Protein AF-A0A7Z0VHB4-F1 (afdb_monomer_lite)

pLDDT: mean 84.1, std 12.75, range [36.72, 96.69]

Radius of gyration: 19.75 Å; chains: 1; bounding box: 44×53×54 Å

Sequence (202 aa):
MPMLGVHKPNTVFIGFAWNQLADQSRLLPTQLGGFFCSYSDLMHFTEQTEMGSAEIGEFLTASTFRLFTHREAFRNKMLGILIPHYMSATQEINRRMRNAGNSAGDPDLTYRELSQVIEKMESYNKHVVLMAMPVRDNTYELDPELINLVKSEGVTLLDYRSPVFITDNLFLDEMHLNENGSALLTQQLVVDFAKVRSTLPQ

Structure (mmCIF, N/CA/C/O backbone):
data_AF-A0A7Z0VHB4-F1
#
_entry.id   AF-A0A7Z0VHB4-F1
#
loop_
_atom_site.group_PDB
_atom_site.id
_atom_site.type_symbol
_atom_site.label_atom_id
_atom_site.label_alt_id
_atom_site.label_comp_id
_atom_site.label_asym_id
_atom_site.label_entity_id
_atom_site.label_seq_id
_atom_site.pdbx_PDB_ins_code
_atom_site.Cartn_x
_atom_site.Cartn_y
_atom_site.Cartn_z
_atom_site.occupancy
_atom_site.B_iso_or_equiv
_atom_site.auth_seq_id
_atom_site.auth_comp_id
_atom_site.auth_asym_id
_atom_site.auth_atom_id
_atom_site.pdbx_PDB_model_num
ATOM 1 N N . MET A 1 1 ? -11.206 -34.302 20.830 1.00 39.56 1 MET A N 1
ATOM 2 C CA . MET A 1 1 ? -10.450 -33.434 19.903 1.00 39.56 1 MET A CA 1
ATOM 3 C C . MET A 1 1 ? -11.100 -32.064 19.929 1.00 39.56 1 MET A C 1
ATOM 5 O O . MET A 1 1 ? -12.282 -32.003 19.611 1.00 39.56 1 MET A O 1
ATOM 9 N N . PRO A 1 2 ? -10.418 -30.999 20.373 1.00 36.72 2 PRO A N 1
ATOM 10 C CA . PRO A 1 2 ? -10.976 -29.663 20.259 1.00 36.72 2 PRO A CA 1
ATOM 11 C C . PRO A 1 2 ? -10.981 -29.273 18.778 1.00 36.72 2 PRO A C 1
ATOM 13 O O . PRO A 1 2 ? -9.969 -29.405 18.092 1.00 36.72 2 PRO A O 1
ATOM 16 N N . MET A 1 3 ? -12.141 -28.843 18.286 1.00 40.56 3 MET A N 1
ATOM 17 C CA . MET A 1 3 ? -12.276 -28.171 16.997 1.00 40.56 3 MET A CA 1
ATOM 18 C C . MET A 1 3 ? -11.372 -26.934 17.031 1.00 40.56 3 MET A C 1
ATOM 20 O O . MET A 1 3 ? -11.537 -26.092 17.914 1.00 40.56 3 MET A O 1
ATOM 24 N N . LEU A 1 4 ? -10.420 -26.824 16.102 1.00 45.91 4 LEU A N 1
ATOM 25 C CA . LEU A 1 4 ? -9.736 -25.564 15.816 1.00 45.91 4 LEU A CA 1
ATOM 26 C C . LEU A 1 4 ? -10.813 -24.560 15.391 1.00 45.91 4 LEU A C 1
ATOM 28 O O . LEU A 1 4 ? -11.252 -24.553 14.243 1.00 45.91 4 LEU A O 1
ATOM 32 N N . GLY A 1 5 ? -11.304 -23.770 16.346 1.00 47.97 5 GLY A N 1
ATOM 33 C CA . GLY A 1 5 ? -12.188 -22.653 16.062 1.00 47.97 5 GLY A CA 1
ATOM 34 C C . GLY A 1 5 ? -11.475 -21.736 15.080 1.00 47.97 5 GLY A C 1
ATOM 35 O O . GLY A 1 5 ? -10.315 -21.383 15.289 1.00 47.97 5 GLY A O 1
ATOM 36 N N . VAL A 1 6 ? -12.145 -21.388 13.984 1.00 53.09 6 VAL A N 1
ATOM 37 C CA . VAL A 1 6 ? -11.633 -20.416 13.018 1.00 53.09 6 VAL A CA 1
ATOM 38 C C . VAL A 1 6 ? -11.538 -19.074 13.744 1.00 53.09 6 VAL A C 1
ATOM 40 O O . VAL A 1 6 ? -12.517 -18.335 13.844 1.00 53.09 6 VAL A O 1
ATOM 43 N N . HIS A 1 7 ? -10.373 -18.782 14.323 1.00 59.62 7 HIS A N 1
ATOM 44 C CA . HIS A 1 7 ? -10.085 -17.490 14.925 1.00 59.62 7 HIS A CA 1
ATOM 45 C C . HIS A 1 7 ? -10.081 -16.454 13.806 1.00 59.62 7 HIS A C 1
ATOM 47 O O . HIS A 1 7 ? -9.146 -16.381 13.011 1.00 59.62 7 HIS A O 1
ATOM 53 N N . LYS A 1 8 ? -11.157 -15.668 13.714 1.00 71.00 8 LYS A N 1
ATOM 54 C CA . LYS A 1 8 ? -11.180 -14.510 12.824 1.00 71.00 8 LYS A CA 1
ATOM 55 C C . LYS A 1 8 ? -10.120 -13.517 13.317 1.00 71.00 8 LYS A C 1
ATOM 57 O O . LYS A 1 8 ? -10.094 -13.246 14.519 1.00 71.00 8 LYS A O 1
ATOM 62 N N . PRO A 1 9 ? -9.266 -12.973 12.436 1.00 82.06 9 PRO A N 1
ATOM 63 C CA . PRO A 1 9 ? -8.258 -12.003 12.844 1.00 82.06 9 PRO A CA 1
ATOM 64 C C . PRO A 1 9 ? -8.941 -10.783 13.472 1.00 82.06 9 PRO A C 1
ATOM 66 O O . PRO A 1 9 ? -9.999 -10.361 13.006 1.00 82.06 9 PRO A O 1
ATOM 69 N N . ASN A 1 10 ? -8.371 -10.247 14.552 1.00 87.00 10 ASN A N 1
ATOM 70 C CA . ASN A 1 10 ? -8.841 -9.017 15.212 1.00 87.00 10 ASN A CA 1
ATOM 71 C C . ASN A 1 10 ? -8.085 -7.772 14.737 1.00 87.00 10 ASN A C 1
ATOM 73 O O . ASN A 1 10 ? -8.475 -6.656 15.058 1.00 87.00 10 ASN A O 1
ATOM 77 N N . THR A 1 11 ? -7.026 -7.971 13.954 1.00 89.44 11 THR A N 1
ATOM 78 C CA . THR A 1 11 ? -6.192 -6.906 13.410 1.00 89.44 11 THR A CA 1
ATOM 79 C C . THR A 1 11 ? -6.035 -7.105 11.911 1.00 89.44 11 THR A C 1
ATOM 81 O O . THR A 1 11 ? -5.832 -8.234 11.458 1.00 89.44 11 THR A O 1
ATOM 84 N N . VAL A 1 12 ? -6.114 -6.012 11.161 1.00 91.31 12 VAL A N 1
ATOM 85 C CA . VAL A 1 12 ? -5.845 -5.947 9.725 1.00 91.31 12 VAL A CA 1
ATOM 86 C C . VAL A 1 12 ? -4.583 -5.122 9.520 1.00 91.31 12 VAL A C 1
ATOM 88 O O . VAL A 1 12 ? -4.516 -3.969 9.937 1.00 91.31 12 VAL A O 1
ATOM 91 N N . PHE A 1 13 ? -3.583 -5.727 8.886 1.00 91.88 13 PHE A N 1
ATOM 92 C CA . PHE A 1 13 ? -2.356 -5.045 8.492 1.00 91.88 13 PHE A CA 1
ATOM 93 C C . PHE A 1 13 ? -2.454 -4.591 7.043 1.00 91.88 13 PHE A C 1
ATOM 95 O O . PHE A 1 13 ? -2.704 -5.412 6.160 1.00 91.88 13 PHE A O 1
ATOM 102 N N . ILE A 1 14 ? -2.210 -3.306 6.806 1.00 94.62 14 ILE A N 1
ATOM 103 C CA . ILE A 1 14 ? -2.163 -2.725 5.465 1.00 94.62 14 ILE A CA 1
ATOM 104 C C . ILE A 1 14 ? -0.742 -2.218 5.226 1.00 94.62 14 ILE A C 1
ATOM 106 O O . ILE A 1 14 ? -0.335 -1.183 5.754 1.00 94.62 14 ILE A O 1
ATOM 110 N N . GLY A 1 15 ? 0.029 -2.991 4.461 1.00 94.38 15 GLY A N 1
ATOM 111 C CA . GLY A 1 15 ? 1.346 -2.580 3.981 1.00 94.38 15 GLY A CA 1
ATOM 112 C C . GLY A 1 15 ? 1.213 -1.649 2.782 1.00 94.38 15 GLY A C 1
ATOM 113 O O . GLY A 1 15 ? 0.464 -1.959 1.858 1.00 94.38 15 GLY A O 1
ATOM 114 N N . PHE A 1 16 ? 1.940 -0.535 2.786 1.00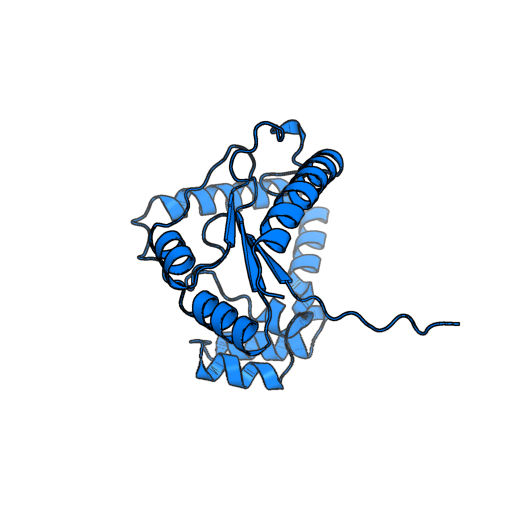 93.81 16 PHE A N 1
ATOM 115 C CA . PHE A 1 16 ? 1.924 0.433 1.690 1.00 93.81 16 PHE A CA 1
ATOM 116 C C . PHE A 1 16 ? 3.308 1.031 1.430 1.00 93.81 16 PHE A C 1
ATOM 118 O O . PHE A 1 16 ? 4.156 1.082 2.319 1.00 93.81 16 PHE A O 1
ATOM 125 N N . ALA A 1 17 ? 3.517 1.512 0.208 1.00 91.25 17 ALA A N 1
ATOM 126 C CA . ALA A 1 17 ? 4.657 2.331 -0.186 1.00 91.25 17 ALA A CA 1
ATOM 127 C C . ALA A 1 17 ? 4.201 3.487 -1.085 1.00 91.25 17 ALA A C 1
ATOM 129 O O . ALA A 1 17 ? 3.182 3.368 -1.771 1.00 91.25 17 ALA A O 1
ATOM 130 N N . TRP A 1 18 ? 4.962 4.585 -1.114 1.00 88.12 18 TRP A N 1
ATOM 131 C CA . TRP A 1 18 ? 4.595 5.801 -1.854 1.00 88.12 18 TRP A CA 1
ATOM 132 C C . TRP A 1 18 ? 3.162 6.259 -1.506 1.00 88.12 18 TRP A C 1
ATOM 134 O O . TRP A 1 18 ? 2.734 6.151 -0.357 1.00 88.12 18 TRP A O 1
ATOM 144 N N . ASN A 1 19 ? 2.405 6.702 -2.511 1.00 87.56 19 ASN A N 1
ATOM 145 C CA . ASN A 1 19 ? 1.058 7.255 -2.367 1.00 87.56 19 ASN A CA 1
ATOM 146 C C . ASN A 1 19 ? -0.038 6.192 -2.587 1.00 87.56 19 ASN A C 1
ATOM 148 O O . ASN A 1 19 ? -1.158 6.533 -2.944 1.00 87.56 19 ASN A O 1
ATOM 152 N N . GLN A 1 20 ? 0.265 4.898 -2.392 1.00 88.69 20 GLN A N 1
ATOM 153 C CA . GLN A 1 20 ? -0.660 3.779 -2.667 1.00 88.69 20 GLN A CA 1
ATOM 154 C C . GLN A 1 20 ? -1.983 3.831 -1.890 1.00 88.69 20 GLN A C 1
ATOM 156 O O . GLN A 1 20 ? -2.936 3.159 -2.274 1.00 88.69 20 GLN A O 1
ATOM 161 N N . LEU A 1 21 ? -2.024 4.574 -0.783 1.00 91.69 21 LEU A N 1
ATOM 162 C CA . LEU A 1 21 ? -3.224 4.751 0.032 1.00 91.69 21 LEU A CA 1
ATOM 163 C C . LEU A 1 21 ? -4.054 5.978 -0.364 1.00 91.69 21 LEU A C 1
ATOM 165 O O . LEU A 1 21 ? -5.160 6.129 0.145 1.00 91.69 21 LEU A O 1
ATOM 169 N N . ALA A 1 22 ? -3.523 6.848 -1.225 1.00 89.88 22 ALA A N 1
ATOM 170 C CA . ALA A 1 22 ? -4.214 8.052 -1.657 1.00 89.88 22 ALA A CA 1
ATOM 171 C C . ALA A 1 22 ? -5.295 7.720 -2.694 1.00 89.88 22 ALA A C 1
ATOM 173 O O . ALA A 1 22 ? -5.102 6.835 -3.536 1.00 89.88 22 ALA A O 1
ATOM 174 N N . ASP A 1 23 ? -6.390 8.478 -2.687 1.00 84.56 23 ASP A N 1
ATOM 175 C CA . ASP A 1 23 ? -7.540 8.296 -3.584 1.00 84.56 23 ASP A CA 1
ATOM 176 C C . ASP A 1 23 ? -7.157 8.504 -5.064 1.00 84.56 23 ASP A C 1
ATOM 178 O O . ASP A 1 23 ? -7.787 7.963 -5.969 1.00 84.56 23 ASP A O 1
ATOM 182 N N . GLN A 1 24 ? -6.082 9.256 -5.322 1.00 84.19 24 GLN A N 1
ATOM 183 C CA . GLN A 1 24 ? -5.512 9.495 -6.652 1.00 84.19 24 GLN A CA 1
ATOM 184 C C . GLN A 1 24 ? -4.782 8.261 -7.211 1.00 84.19 24 GLN A C 1
ATOM 186 O O . GLN A 1 24 ? -4.337 8.261 -8.365 1.00 84.19 24 GLN A O 1
ATOM 191 N N . SER A 1 25 ? -4.644 7.194 -6.416 1.00 77.00 25 SER A N 1
ATOM 192 C CA . SER A 1 25 ? -4.125 5.918 -6.892 1.00 77.00 25 SER A CA 1
ATOM 193 C C . SER A 1 25 ? -5.000 5.380 -8.016 1.00 77.00 25 SER A C 1
ATOM 195 O O . SER A 1 25 ? -6.211 5.222 -7.890 1.00 77.00 25 SER A O 1
ATOM 197 N N . ARG A 1 26 ? -4.361 5.070 -9.146 1.00 73.25 26 ARG A N 1
ATOM 198 C CA . ARG A 1 26 ? -5.053 4.591 -10.342 1.00 73.25 26 ARG A CA 1
ATOM 199 C C . ARG A 1 26 ? -5.895 3.351 -10.028 1.00 73.25 26 ARG A C 1
ATOM 201 O O . ARG A 1 26 ? -5.350 2.304 -9.676 1.00 73.25 26 ARG A O 1
ATOM 208 N N . LEU A 1 27 ? -7.198 3.436 -10.295 1.00 77.31 27 LEU A N 1
ATOM 209 C CA . LEU A 1 27 ? -8.073 2.270 -10.325 1.00 77.31 27 LEU A CA 1
ATOM 210 C C . LEU A 1 27 ? -7.615 1.293 -11.414 1.00 77.31 27 LEU A C 1
ATOM 212 O O . LEU A 1 27 ? -7.250 1.675 -12.530 1.00 77.31 27 LEU A O 1
ATOM 216 N N . LEU A 1 28 ? -7.653 -0.001 -11.094 1.00 85.25 28 LEU A N 1
ATOM 217 C CA . LEU A 1 28 ? -7.316 -1.082 -12.020 1.00 85.25 28 LEU A CA 1
ATOM 218 C C . LEU A 1 28 ? -8.548 -1.976 -12.236 1.00 85.25 28 LEU A C 1
ATOM 220 O O . LEU A 1 28 ? -8.591 -3.085 -11.694 1.00 85.25 28 LEU A O 1
ATOM 224 N N . PRO A 1 29 ? -9.541 -1.548 -13.046 1.00 88.25 29 PRO A N 1
ATOM 225 C CA . PRO A 1 29 ? -10.821 -2.250 -13.193 1.00 88.25 29 PRO A CA 1
ATOM 226 C C . PRO A 1 29 ? -10.664 -3.708 -13.624 1.00 88.25 29 PRO A C 1
ATOM 228 O O . PRO A 1 29 ? -11.360 -4.591 -13.132 1.00 88.25 29 PRO A O 1
ATOM 231 N N . THR A 1 30 ? -9.678 -3.983 -14.483 1.00 89.50 30 THR A N 1
ATOM 232 C CA . THR A 1 30 ? -9.341 -5.352 -14.890 1.00 89.50 30 THR A CA 1
ATOM 233 C C . THR A 1 30 ? -8.934 -6.234 -13.701 1.00 89.50 30 THR A C 1
ATOM 235 O O . THR A 1 30 ? -9.323 -7.398 -13.645 1.00 89.50 30 THR A O 1
ATOM 238 N N . GLN A 1 31 ? -8.129 -5.719 -12.764 1.00 87.44 31 GLN A N 1
ATOM 239 C CA . GLN A 1 31 ? -7.703 -6.504 -11.601 1.00 87.44 31 GLN A CA 1
ATOM 240 C C . GLN A 1 31 ? -8.842 -6.671 -10.601 1.00 87.44 31 GLN A C 1
ATOM 242 O O . GLN A 1 31 ? -9.054 -7.781 -10.113 1.00 87.44 31 GLN A O 1
ATOM 247 N N . LEU A 1 32 ? -9.592 -5.593 -10.350 1.00 87.81 32 LEU A N 1
ATOM 248 C CA . LEU A 1 32 ? -10.765 -5.622 -9.482 1.00 87.81 32 LEU A CA 1
ATOM 249 C C . LEU A 1 32 ? -11.755 -6.679 -9.976 1.00 87.81 32 LEU A C 1
ATOM 251 O O . LEU A 1 32 ? -12.019 -7.638 -9.260 1.00 87.81 32 LEU A O 1
ATOM 255 N N . GLY A 1 33 ? -12.202 -6.590 -11.229 1.00 88.94 33 GLY A N 1
ATOM 256 C CA . GLY A 1 33 ? -13.173 -7.535 -11.776 1.00 88.94 33 GLY A CA 1
ATOM 257 C C . GLY A 1 33 ? -12.634 -8.957 -11.934 1.00 88.94 33 GLY A C 1
ATOM 258 O O . GLY A 1 33 ? -13.380 -9.918 -11.771 1.00 88.94 33 GLY A O 1
ATOM 259 N N . GLY A 1 34 ? -11.348 -9.116 -12.253 1.00 89.62 34 GLY A N 1
ATOM 260 C CA . GLY A 1 34 ? -10.768 -10.423 -12.553 1.00 89.62 34 GLY A CA 1
ATOM 261 C C . GLY A 1 34 ? -10.296 -11.241 -11.349 1.00 89.62 34 GLY A C 1
ATOM 262 O O . GLY A 1 34 ? -10.198 -12.464 -11.471 1.00 89.62 34 GLY A O 1
ATOM 263 N N . PHE A 1 35 ? -9.979 -10.598 -10.219 1.00 88.19 35 PHE A N 1
ATOM 264 C CA . PHE A 1 35 ? -9.350 -11.272 -9.075 1.00 88.19 35 PHE A CA 1
ATOM 265 C C . PHE A 1 35 ? -9.950 -10.936 -7.712 1.00 88.19 35 PHE A C 1
ATOM 267 O O . PHE A 1 35 ? -9.926 -11.800 -6.836 1.00 88.19 35 PHE A O 1
ATOM 274 N N . PHE A 1 36 ? -10.442 -9.713 -7.507 1.00 85.62 36 PHE A N 1
ATOM 275 C CA . PHE A 1 36 ? -10.725 -9.208 -6.158 1.00 85.62 36 PHE A CA 1
ATOM 276 C C . PHE A 1 36 ? -12.208 -8.987 -5.871 1.00 85.62 36 PHE A C 1
ATOM 278 O O . PHE A 1 36 ? -12.621 -9.079 -4.718 1.00 85.62 36 PHE A O 1
ATOM 285 N N . CYS A 1 37 ? -13.003 -8.726 -6.902 1.00 86.69 37 CYS A N 1
ATOM 286 C CA . CYS A 1 37 ? -14.385 -8.299 -6.781 1.00 86.69 37 CYS A CA 1
ATOM 287 C C . CYS A 1 37 ? -15.308 -9.154 -7.647 1.00 86.69 37 CYS A C 1
ATOM 289 O O . CYS A 1 37 ? -14.916 -9.771 -8.639 1.00 86.69 37 CYS A O 1
ATOM 291 N N . SER A 1 38 ? -16.571 -9.152 -7.259 1.00 85.19 38 SER A N 1
ATOM 292 C CA . SER A 1 38 ? -17.687 -9.774 -7.951 1.00 85.19 38 SER A CA 1
ATOM 293 C C . SER A 1 38 ? -18.612 -8.712 -8.553 1.00 85.19 38 SER A C 1
ATOM 295 O O . SER A 1 38 ? -18.487 -7.519 -8.277 1.00 85.19 38 SER A O 1
ATOM 297 N N . TYR A 1 39 ? -19.589 -9.136 -9.358 1.00 83.00 39 TYR A N 1
ATOM 298 C CA . TYR A 1 39 ? -20.570 -8.217 -9.947 1.00 83.00 39 TYR A CA 1
ATOM 299 C C . TYR A 1 39 ? -21.373 -7.424 -8.913 1.00 83.00 39 TYR A C 1
ATOM 301 O O . TYR A 1 39 ? -21.758 -6.295 -9.200 1.00 83.00 39 TYR A O 1
ATOM 309 N N . SER A 1 40 ? -21.632 -7.981 -7.725 1.00 82.94 40 SER A N 1
ATOM 310 C CA . SER A 1 40 ? -22.348 -7.253 -6.671 1.00 82.94 40 SER A CA 1
ATOM 311 C C . SER A 1 40 ? -21.538 -6.088 -6.111 1.00 82.94 40 SER A C 1
ATOM 313 O O . SER A 1 40 ? -22.126 -5.102 -5.680 1.00 82.94 40 SER A O 1
ATOM 315 N N . ASP A 1 41 ? -20.208 -6.170 -6.170 1.00 82.69 41 ASP A N 1
ATOM 316 C CA . ASP A 1 41 ? -19.319 -5.119 -5.671 1.00 82.69 41 ASP A CA 1
ATOM 317 C C . ASP A 1 41 ? -19.231 -3.945 -6.658 1.00 82.69 41 ASP A C 1
ATOM 319 O O . ASP A 1 41 ? -18.960 -2.817 -6.260 1.00 82.69 41 ASP A O 1
ATOM 323 N N . LEU A 1 42 ? -19.527 -4.178 -7.944 1.00 81.44 42 LEU A N 1
ATOM 324 C CA . LEU A 1 42 ? -19.529 -3.134 -8.972 1.00 81.44 42 LEU A CA 1
ATOM 325 C C . LEU A 1 42 ? -20.500 -1.995 -8.647 1.00 81.44 42 LEU A C 1
ATOM 327 O O . LEU A 1 42 ? -20.169 -0.841 -8.889 1.00 81.44 42 LEU A O 1
ATOM 331 N N . MET A 1 43 ? -21.669 -2.309 -8.079 1.00 76.31 43 MET A N 1
ATOM 332 C CA . MET A 1 43 ? -22.649 -1.283 -7.697 1.00 76.31 43 MET A CA 1
ATOM 333 C C . MET A 1 43 ? -22.075 -0.325 -6.650 1.00 76.31 43 MET A C 1
ATOM 335 O O . MET A 1 43 ? -22.280 0.881 -6.739 1.00 76.31 43 MET A O 1
ATOM 339 N N . HIS A 1 44 ? -21.277 -0.853 -5.720 1.00 72.00 44 HIS A N 1
ATOM 340 C CA . HIS A 1 44 ? -20.603 -0.055 -4.704 1.00 72.00 44 HIS A CA 1
ATOM 341 C C . HIS A 1 44 ? -19.596 0.912 -5.331 1.00 72.00 44 HIS A C 1
ATOM 343 O O . HIS A 1 44 ? -19.605 2.100 -5.022 1.00 72.00 44 HIS A O 1
ATOM 349 N N . PHE A 1 45 ? 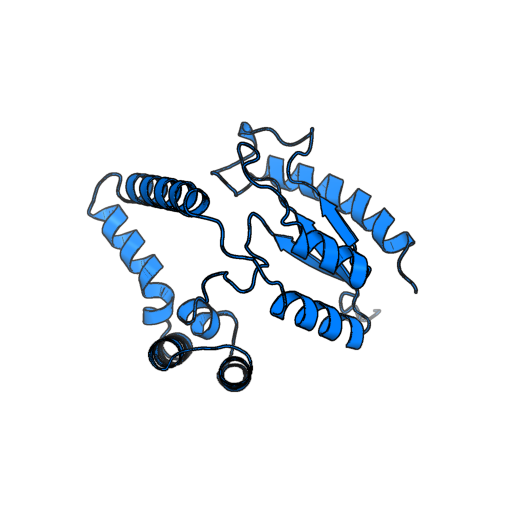-18.798 0.430 -6.289 1.00 71.44 45 PHE A N 1
ATOM 350 C CA . PHE A 1 45 ? -17.846 1.273 -7.009 1.00 71.44 45 PHE A CA 1
ATOM 351 C C . PHE A 1 45 ? -18.531 2.347 -7.845 1.00 71.44 45 PHE A C 1
ATOM 353 O O . PHE A 1 45 ? -18.051 3.466 -7.870 1.00 71.44 45 PHE A O 1
ATOM 360 N N . THR A 1 46 ? -19.655 2.052 -8.500 1.00 70.25 46 THR A N 1
ATOM 361 C CA . THR A 1 46 ? -20.371 3.065 -9.293 1.00 70.25 46 THR A CA 1
ATOM 362 C C . THR A 1 46 ? -21.054 4.138 -8.446 1.00 70.25 46 THR A C 1
ATOM 364 O O . THR A 1 46 ? -21.328 5.222 -8.952 1.00 70.25 46 THR A O 1
ATOM 367 N N . GLU A 1 47 ? -21.356 3.842 -7.180 1.00 67.50 47 GLU A N 1
ATOM 368 C CA . GLU A 1 47 ? -21.978 4.788 -6.246 1.00 67.50 47 GLU A CA 1
ATOM 369 C C . GLU A 1 47 ? -20.947 5.622 -5.475 1.00 67.50 47 GLU A C 1
ATOM 371 O O . GLU A 1 47 ? -21.224 6.773 -5.140 1.00 67.50 47 GLU A O 1
ATOM 376 N N . GLN A 1 48 ? -19.776 5.050 -5.177 1.00 62.22 48 GLN A N 1
ATOM 377 C CA . GLN A 1 48 ? -18.773 5.659 -4.294 1.00 62.22 48 GLN A CA 1
ATOM 378 C C . GLN A 1 48 ? -17.529 6.173 -5.019 1.00 62.22 48 GLN A C 1
ATOM 380 O O . GLN A 1 48 ? -16.863 7.089 -4.538 1.00 62.22 48 GLN A O 1
ATOM 385 N N . THR A 1 49 ? -17.215 5.608 -6.181 1.00 61.78 49 THR A N 1
ATOM 386 C CA . THR A 1 49 ? -16.037 5.946 -6.977 1.00 61.78 49 THR A CA 1
ATOM 387 C C . THR A 1 49 ? -16.472 6.416 -8.364 1.00 61.78 49 THR A C 1
ATOM 389 O O . THR A 1 49 ? -17.432 5.918 -8.947 1.00 61.78 49 THR A O 1
ATOM 392 N N . GLU A 1 50 ? -15.767 7.386 -8.941 1.00 66.62 50 GLU A N 1
ATOM 393 C CA . GLU A 1 50 ? -16.043 7.829 -10.312 1.00 66.62 50 GLU A CA 1
ATOM 394 C C . GLU A 1 50 ? -15.482 6.814 -11.327 1.00 66.62 50 GLU A C 1
ATOM 396 O O . GLU A 1 50 ? -14.549 7.117 -12.061 1.00 66.62 50 GLU A O 1
ATOM 401 N N . MET A 1 51 ? -16.018 5.585 -11.372 1.00 75.56 51 MET A N 1
ATOM 402 C CA . MET A 1 51 ? -15.729 4.682 -12.491 1.00 75.56 51 MET A CA 1
ATOM 403 C C . MET A 1 51 ? -16.522 5.115 -13.723 1.00 75.56 51 MET A C 1
ATOM 405 O O . MET A 1 51 ? -17.754 5.064 -13.755 1.00 75.56 51 MET A O 1
ATOM 409 N N . GLY A 1 52 ? -15.808 5.493 -14.778 1.00 82.44 52 GLY A N 1
ATOM 410 C CA . GLY A 1 52 ? -16.400 5.780 -16.076 1.00 82.44 52 GLY A CA 1
ATOM 411 C C . GLY A 1 52 ? -16.960 4.526 -16.758 1.00 82.44 52 GLY A C 1
ATOM 412 O O . GLY A 1 52 ? -16.605 3.388 -16.452 1.00 82.44 52 GLY A O 1
ATOM 413 N N . SER A 1 53 ? -17.799 4.719 -17.777 1.00 86.00 53 SER A N 1
ATOM 414 C CA . SER A 1 53 ? -18.405 3.619 -18.550 1.00 86.00 53 SER A CA 1
ATOM 415 C C . SER A 1 53 ? -17.382 2.660 -19.177 1.00 86.00 53 SER A C 1
ATOM 417 O O . SER A 1 53 ? -17.626 1.455 -19.246 1.00 86.00 53 SER A O 1
ATOM 419 N N . ALA A 1 54 ? -16.222 3.172 -19.599 1.00 87.44 54 ALA A N 1
ATOM 420 C CA . ALA A 1 54 ? -15.126 2.357 -20.117 1.00 87.44 54 ALA A CA 1
ATOM 421 C C . ALA A 1 54 ? -14.520 1.445 -19.036 1.00 87.44 54 ALA A C 1
ATOM 423 O O . ALA A 1 54 ? -14.278 0.267 -19.288 1.00 87.44 54 ALA A O 1
ATOM 424 N N . GLU A 1 55 ? -14.332 1.964 -17.823 1.00 88.50 55 GLU A N 1
ATOM 425 C CA . GLU A 1 55 ? -13.773 1.227 -16.685 1.00 88.50 55 GLU A CA 1
ATOM 426 C C . GLU A 1 55 ? -14.741 0.152 -16.194 1.00 88.50 55 GLU A C 1
ATOM 428 O O . GLU A 1 55 ? -14.335 -0.983 -15.947 1.00 88.50 55 GLU A O 1
ATOM 433 N N . ILE A 1 56 ? -16.038 0.467 -16.167 1.00 88.75 56 ILE A N 1
ATOM 434 C CA . ILE A 1 56 ? -17.101 -0.507 -15.903 1.00 88.75 56 ILE A CA 1
ATOM 435 C C . ILE A 1 56 ? -17.064 -1.633 -16.947 1.00 88.75 56 ILE A C 1
ATOM 437 O O . ILE A 1 56 ? -17.111 -2.814 -16.599 1.00 88.75 56 ILE A O 1
ATOM 441 N N . GLY A 1 57 ? -16.938 -1.292 -18.233 1.00 89.56 57 GLY A N 1
ATOM 442 C CA . GLY A 1 57 ? -16.804 -2.278 -19.306 1.00 89.56 57 GLY A CA 1
ATOM 443 C C . GLY A 1 57 ? -15.575 -3.176 -19.134 1.00 89.56 57 GLY A C 1
ATOM 444 O O . GLY A 1 57 ? -15.671 -4.397 -19.297 1.00 89.56 57 GLY A O 1
ATOM 445 N N . GLU A 1 58 ? -14.432 -2.599 -18.755 1.00 90.00 58 GLU A N 1
ATOM 446 C CA . GLU A 1 58 ? -13.220 -3.360 -18.442 1.00 90.00 58 GLU A CA 1
ATOM 447 C C . GLU A 1 58 ? -13.409 -4.301 -17.249 1.00 90.00 58 GLU A C 1
ATOM 449 O O . GLU A 1 58 ? -13.003 -5.463 -17.335 1.00 90.00 58 GLU A O 1
ATOM 454 N N . PHE A 1 59 ? -14.038 -3.828 -16.169 1.00 91.25 59 PHE A N 1
ATOM 455 C CA . PHE A 1 59 ? -14.351 -4.634 -14.991 1.00 91.25 59 PHE A CA 1
ATOM 456 C C . PHE A 1 59 ? -15.192 -5.851 -15.381 1.00 91.25 59 PHE A C 1
ATOM 458 O O . PHE A 1 59 ? -14.782 -6.987 -15.147 1.00 91.25 59 PHE A O 1
ATOM 465 N N . LEU A 1 60 ? -16.325 -5.628 -16.055 1.00 91.12 60 LEU A N 1
ATOM 466 C CA . LEU A 1 60 ? -17.255 -6.692 -16.449 1.00 91.12 60 LEU A CA 1
ATOM 467 C C . LEU A 1 60 ? -16.591 -7.717 -17.377 1.00 91.12 60 LEU A C 1
ATOM 469 O O . LEU A 1 60 ? -16.768 -8.932 -17.226 1.00 91.12 60 LEU A O 1
ATOM 473 N N . THR A 1 61 ? -15.791 -7.229 -18.327 1.00 91.81 61 THR A N 1
ATOM 474 C CA . THR A 1 61 ? -15.057 -8.090 -19.258 1.00 91.81 61 THR A CA 1
ATOM 475 C C . THR A 1 61 ? -14.038 -8.944 -18.506 1.00 91.81 61 THR A C 1
ATOM 477 O O . THR A 1 61 ? -13.941 -10.141 -18.770 1.00 91.81 61 THR A O 1
ATOM 480 N N . ALA A 1 62 ? -13.315 -8.377 -17.538 1.00 91.00 62 ALA A N 1
ATOM 481 C CA . ALA A 1 62 ? -12.358 -9.119 -16.721 1.00 91.00 62 ALA A CA 1
ATOM 482 C C . ALA A 1 62 ? -13.026 -10.115 -15.758 1.00 91.00 62 ALA A C 1
ATOM 484 O O . ALA A 1 62 ? -12.506 -11.215 -15.571 1.00 91.00 62 ALA A O 1
ATOM 485 N N . SER A 1 63 ? -14.199 -9.788 -15.208 1.00 88.56 63 SER A N 1
ATOM 486 C CA . SER A 1 63 ? -14.985 -10.713 -14.379 1.00 88.56 63 SER A CA 1
ATOM 487 C C . SER A 1 63 ? -15.507 -11.921 -15.155 1.00 88.56 63 SER A C 1
ATOM 489 O O . SER A 1 63 ? -15.688 -12.994 -14.581 1.00 88.56 63 SER A O 1
ATOM 491 N N . THR A 1 64 ? -15.729 -11.778 -16.465 1.00 90.31 64 THR A N 1
ATOM 492 C CA . THR A 1 64 ? -16.208 -12.878 -17.318 1.00 90.31 64 THR A CA 1
ATOM 493 C C . THR A 1 64 ? -15.061 -13.660 -17.960 1.00 90.31 64 THR A C 1
ATOM 495 O O . THR A 1 64 ? -15.062 -14.893 -17.981 1.00 90.31 64 THR A O 1
ATOM 498 N N . PHE A 1 65 ? -14.075 -12.959 -18.522 1.00 91.56 65 PHE A N 1
ATOM 499 C CA . PHE A 1 65 ? -13.091 -13.535 -19.434 1.00 91.56 65 PHE A CA 1
ATOM 500 C C . PHE A 1 65 ? -11.691 -13.552 -18.823 1.00 91.56 65 PHE A C 1
ATOM 502 O O . PHE A 1 65 ? -10.926 -12.597 -18.946 1.00 91.56 65 PHE A O 1
ATOM 509 N N . ARG A 1 66 ? -11.280 -14.710 -18.292 1.00 85.38 66 ARG A N 1
ATOM 510 C CA . ARG A 1 66 ? -9.923 -14.904 -17.742 1.00 85.38 66 ARG A CA 1
ATOM 511 C C . ARG A 1 66 ? -8.799 -14.536 -18.713 1.00 85.38 66 ARG A C 1
ATOM 513 O O . ARG A 1 66 ? -7.765 -14.031 -18.284 1.00 85.38 66 ARG A O 1
ATOM 520 N N . LEU A 1 67 ? -8.979 -14.771 -20.015 1.00 87.25 67 LEU A N 1
ATOM 521 C CA . LEU A 1 67 ? -7.973 -14.393 -21.013 1.00 87.25 67 LEU A CA 1
ATOM 522 C C . LEU A 1 67 ? -7.782 -12.872 -21.069 1.00 87.25 67 LEU A C 1
ATOM 524 O O . LEU A 1 67 ? -6.652 -12.402 -21.170 1.00 87.25 67 LEU A O 1
ATOM 528 N N . PHE A 1 68 ? -8.872 -12.111 -20.958 1.00 89.12 68 PHE A N 1
ATOM 529 C CA . PHE A 1 68 ? -8.814 -10.656 -20.890 1.00 89.12 68 PHE A CA 1
ATOM 530 C C . PHE A 1 68 ? -8.134 -10.192 -19.599 1.00 89.12 68 PHE A C 1
ATOM 532 O O . PHE A 1 68 ? -7.299 -9.289 -19.646 1.00 89.12 68 PHE A O 1
ATOM 539 N N . THR A 1 69 ? -8.408 -10.848 -18.469 1.00 88.38 69 THR A N 1
ATOM 540 C CA . THR A 1 69 ? -7.748 -10.574 -17.182 1.00 88.38 69 THR A CA 1
ATOM 541 C C . THR A 1 69 ? -6.236 -10.780 -17.256 1.00 88.38 69 THR A C 1
ATOM 543 O O . THR A 1 69 ? -5.460 -9.952 -16.787 1.00 88.38 69 THR A O 1
ATOM 546 N N . HIS A 1 70 ? -5.797 -11.856 -17.911 1.00 88.12 70 HIS A N 1
ATOM 547 C CA . HIS A 1 70 ? -4.381 -12.192 -18.058 1.00 88.12 70 HIS A CA 1
ATOM 548 C C . HIS A 1 70 ? -3.721 -11.603 -19.317 1.00 88.12 70 HIS A C 1
ATOM 550 O O . HIS A 1 70 ? -2.568 -11.938 -19.605 1.00 88.12 70 HIS A O 1
ATOM 556 N N . ARG A 1 71 ? -4.400 -10.717 -20.063 1.00 88.19 71 ARG A N 1
ATOM 557 C CA . ARG A 1 71 ? -3.906 -10.187 -21.350 1.00 88.19 71 ARG A CA 1
ATOM 558 C C . ARG A 1 71 ? -2.528 -9.542 -21.238 1.00 88.19 71 ARG A C 1
ATOM 560 O O . ARG A 1 71 ? -1.685 -9.739 -22.106 1.00 88.19 71 ARG A O 1
ATOM 567 N N . GLU A 1 72 ? -2.283 -8.829 -20.143 1.00 82.75 72 GLU A N 1
ATOM 568 C CA . GLU A 1 72 ? -1.014 -8.154 -19.865 1.00 82.75 72 GLU A CA 1
ATOM 569 C C . GLU A 1 72 ? 0.116 -9.151 -19.598 1.00 82.75 72 GLU A C 1
ATOM 571 O O . GLU A 1 72 ? 1.198 -9.037 -20.171 1.00 82.75 72 GLU A O 1
ATOM 576 N N . ALA A 1 73 ? -0.151 -10.190 -18.803 1.00 83.69 73 ALA A N 1
ATOM 577 C CA . ALA A 1 73 ? 0.819 -11.249 -18.541 1.00 83.69 73 ALA A CA 1
ATOM 578 C C . ALA A 1 73 ? 1.177 -12.008 -19.828 1.00 83.69 73 ALA A C 1
ATOM 580 O O . ALA A 1 73 ? 2.351 -12.272 -20.090 1.00 83.69 73 ALA A O 1
ATOM 581 N N . PHE A 1 74 ? 0.176 -12.314 -20.659 1.00 85.38 74 PHE A N 1
ATOM 582 C CA . PHE A 1 74 ? 0.398 -12.966 -21.946 1.00 85.38 74 PHE A CA 1
ATOM 583 C C . PHE A 1 74 ? 1.186 -12.069 -22.906 1.00 85.38 74 PHE A C 1
ATOM 585 O O . PHE A 1 74 ? 2.181 -12.514 -23.476 1.00 85.38 74 PHE A O 1
ATOM 592 N N . ARG A 1 75 ? 0.794 -10.794 -23.037 1.00 86.50 75 ARG A N 1
ATOM 593 C CA . ARG A 1 75 ? 1.494 -9.811 -23.870 1.00 86.50 75 ARG A CA 1
ATOM 594 C C . ARG A 1 75 ? 2.953 -9.677 -23.452 1.00 86.50 75 ARG A C 1
ATOM 596 O O . ARG A 1 75 ? 3.830 -9.808 -24.297 1.00 86.50 75 ARG A O 1
ATOM 603 N N . ASN A 1 76 ? 3.222 -9.480 -22.164 1.00 84.62 76 ASN A N 1
ATOM 604 C CA . ASN A 1 76 ? 4.584 -9.307 -21.661 1.00 84.62 76 ASN A CA 1
ATOM 605 C C . ASN A 1 76 ? 5.428 -10.569 -21.851 1.00 84.62 76 ASN A C 1
ATOM 607 O O . ASN A 1 76 ? 6.593 -10.471 -22.228 1.00 84.62 76 ASN A O 1
ATOM 611 N N . LYS A 1 77 ? 4.839 -11.759 -21.678 1.00 86.12 77 LYS A N 1
ATOM 612 C CA . LYS A 1 77 ? 5.527 -13.025 -21.955 1.00 86.12 77 LYS A CA 1
ATOM 613 C C . LYS A 1 77 ? 5.871 -13.173 -23.438 1.00 86.12 77 LYS A C 1
ATOM 615 O O . LYS A 1 77 ? 6.997 -13.531 -23.762 1.00 86.12 77 LYS A O 1
ATOM 620 N N . MET A 1 78 ? 4.931 -12.870 -24.333 1.00 88.31 78 MET A N 1
ATOM 621 C CA . MET A 1 78 ? 5.159 -12.931 -25.779 1.00 88.31 78 MET A CA 1
ATOM 622 C C . MET A 1 78 ? 6.208 -11.914 -26.233 1.00 88.31 78 MET A C 1
ATOM 624 O O . MET A 1 78 ? 7.142 -12.275 -26.943 1.00 88.31 78 MET A O 1
ATOM 628 N N . LEU A 1 79 ? 6.100 -10.660 -25.789 1.00 87.75 79 LEU A N 1
ATOM 629 C CA . LEU A 1 79 ? 7.063 -9.612 -26.129 1.00 87.75 79 LEU A CA 1
ATOM 630 C C . LEU A 1 79 ? 8.448 -9.901 -25.547 1.00 87.75 79 LEU A C 1
ATOM 632 O O . LEU A 1 79 ? 9.437 -9.676 -26.230 1.00 87.75 79 LEU A O 1
ATOM 636 N N . GLY A 1 80 ? 8.531 -10.477 -24.346 1.00 85.25 80 GLY A N 1
ATOM 637 C CA . GLY A 1 80 ? 9.799 -10.912 -23.759 1.00 85.25 80 GLY A CA 1
ATOM 638 C C . GLY A 1 80 ? 10.484 -12.051 -24.523 1.00 85.25 80 GLY A C 1
ATOM 639 O O . GLY A 1 80 ? 11.708 -12.127 -24.512 1.00 85.25 80 GLY A O 1
ATOM 640 N N . ILE A 1 81 ? 9.720 -12.914 -25.204 1.00 88.12 81 ILE A N 1
ATOM 641 C CA . ILE A 1 81 ? 10.269 -13.957 -26.088 1.00 88.12 81 ILE A CA 1
ATOM 642 C C . ILE A 1 81 ? 10.730 -13.354 -27.421 1.00 88.12 81 ILE A C 1
ATOM 644 O O . ILE A 1 81 ? 11.770 -13.743 -27.945 1.00 88.12 81 ILE A O 1
ATOM 648 N N . LEU A 1 82 ? 9.948 -12.430 -27.986 1.00 91.25 82 LEU A N 1
ATOM 649 C CA . LEU A 1 82 ? 10.170 -11.903 -29.336 1.00 91.25 82 LEU A CA 1
ATOM 650 C C . LEU A 1 82 ? 11.196 -10.767 -29.394 1.00 91.25 82 LEU A C 1
ATOM 652 O O . LEU A 1 82 ? 11.873 -10.607 -30.407 1.00 91.25 82 LEU A O 1
ATOM 656 N N . ILE A 1 83 ? 11.295 -9.963 -28.336 1.00 88.94 83 ILE A N 1
ATOM 657 C CA . ILE A 1 83 ? 12.117 -8.755 -28.289 1.00 88.94 83 ILE A CA 1
ATOM 658 C C . ILE A 1 83 ? 13.149 -8.911 -27.162 1.00 88.94 83 ILE A C 1
ATOM 660 O O . ILE A 1 83 ? 12.788 -8.873 -25.980 1.00 88.94 83 ILE A O 1
ATOM 664 N N . PRO A 1 84 ? 14.445 -9.055 -27.497 1.00 87.62 84 PRO A N 1
ATOM 665 C CA . PRO A 1 84 ? 15.510 -9.108 -26.504 1.00 87.62 84 PRO A CA 1
ATOM 666 C C . PRO A 1 84 ? 15.466 -7.899 -25.562 1.00 87.62 84 PRO A C 1
ATOM 668 O O . PRO A 1 84 ? 15.269 -6.767 -25.997 1.00 87.62 84 PRO A O 1
ATOM 671 N N . HIS A 1 85 ? 15.665 -8.137 -24.264 1.00 84.31 85 HIS A N 1
ATOM 672 C CA . HIS A 1 85 ? 15.710 -7.105 -23.215 1.00 84.31 85 HIS A CA 1
ATOM 673 C C . HIS A 1 85 ? 14.430 -6.261 -23.027 1.00 84.31 85 HIS A C 1
ATOM 675 O O . HIS A 1 85 ? 14.456 -5.278 -22.285 1.00 84.31 85 HIS A O 1
ATOM 681 N N . TYR A 1 86 ? 13.293 -6.658 -23.614 1.00 85.25 86 TYR A N 1
ATOM 682 C CA . TYR A 1 86 ? 12.017 -5.934 -23.503 1.00 85.25 86 TYR A CA 1
ATOM 683 C C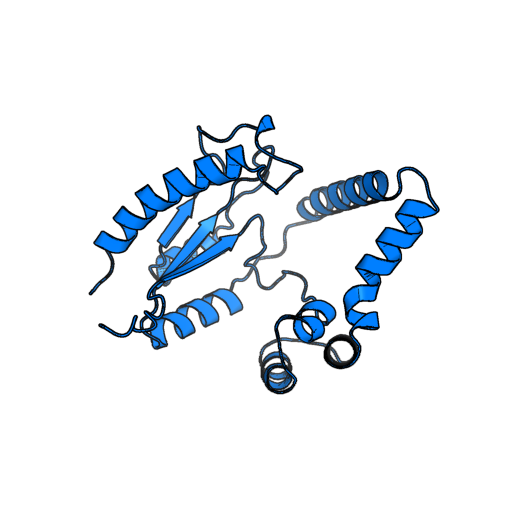 . TYR A 1 86 ? 11.597 -5.636 -22.054 1.00 85.25 86 TYR A C 1
ATOM 685 O O . TYR A 1 86 ? 11.184 -4.519 -21.736 1.00 85.25 86 TYR A O 1
ATOM 693 N N . MET A 1 87 ? 11.739 -6.617 -21.156 1.00 78.62 87 MET A N 1
ATOM 694 C CA . MET A 1 87 ? 11.354 -6.470 -19.746 1.00 78.62 87 MET A CA 1
ATOM 695 C C . MET A 1 87 ? 12.195 -5.411 -19.029 1.00 78.62 87 MET A C 1
ATOM 697 O O . MET A 1 87 ? 11.635 -4.534 -18.376 1.00 78.62 87 MET A O 1
ATOM 701 N N . SER A 1 88 ? 13.519 -5.443 -19.207 1.00 80.94 88 SER A N 1
ATOM 702 C CA . SER A 1 88 ? 14.435 -4.474 -18.596 1.00 80.94 88 SER A CA 1
ATOM 703 C C . SER A 1 88 ? 14.183 -3.057 -19.116 1.00 80.94 88 SER A C 1
ATOM 705 O O . SER A 1 88 ? 14.152 -2.112 -18.334 1.00 80.94 88 SER A O 1
ATOM 707 N N . ALA A 1 89 ? 13.925 -2.906 -20.420 1.00 81.44 89 ALA A N 1
ATOM 708 C CA . ALA A 1 89 ? 13.572 -1.614 -21.007 1.00 81.44 89 ALA A CA 1
ATOM 709 C C . ALA A 1 89 ? 12.234 -1.076 -20.467 1.00 81.44 89 ALA A C 1
ATOM 711 O O . ALA A 1 89 ? 12.127 0.103 -20.139 1.00 81.44 89 ALA A O 1
ATOM 712 N N . THR A 1 90 ? 11.224 -1.938 -20.324 1.00 80.25 90 THR A N 1
ATOM 713 C CA . THR A 1 90 ? 9.907 -1.545 -19.794 1.00 80.25 90 THR A CA 1
ATOM 714 C C . THR A 1 90 ? 9.992 -1.133 -18.323 1.00 80.25 90 THR A C 1
ATOM 716 O O . THR A 1 90 ? 9.397 -0.133 -17.927 1.00 80.25 90 THR A O 1
ATOM 719 N N . GLN A 1 91 ? 10.762 -1.865 -17.512 1.00 78.81 91 GLN A N 1
ATOM 720 C CA . GLN A 1 91 ? 11.020 -1.511 -16.112 1.00 78.81 91 GLN A CA 1
ATOM 721 C C . GLN A 1 91 ? 11.719 -0.152 -15.995 1.00 78.81 91 GLN A C 1
ATOM 723 O O . GLN A 1 91 ? 11.278 0.693 -15.220 1.00 78.81 91 GLN A O 1
ATOM 728 N N . GLU A 1 92 ? 12.740 0.092 -16.821 1.00 79.94 92 GLU A N 1
ATOM 729 C CA . GLU A 1 92 ? 13.463 1.365 -16.857 1.00 79.94 92 GLU A CA 1
ATOM 730 C C . GLU A 1 92 ? 12.561 2.545 -17.252 1.00 79.94 92 GLU A C 1
ATOM 732 O O . GLU A 1 92 ? 12.633 3.618 -16.651 1.00 79.94 92 GLU A O 1
ATOM 737 N N . ILE A 1 93 ? 11.682 2.359 -18.239 1.00 80.00 93 ILE A N 1
ATOM 738 C CA . ILE A 1 93 ? 10.717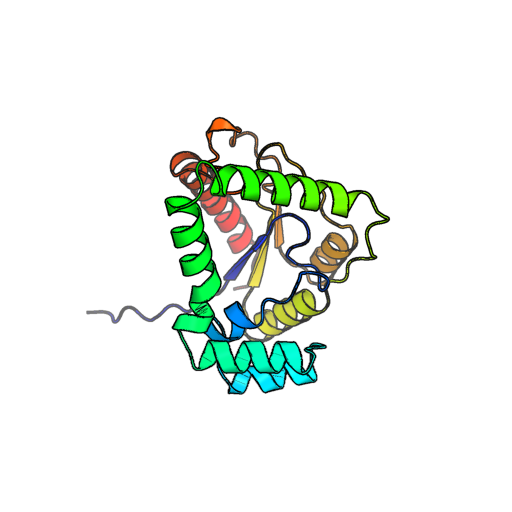 3.387 -18.650 1.00 80.00 93 ILE A CA 1
ATOM 739 C C . ILE A 1 93 ? 9.721 3.668 -17.521 1.00 80.00 93 ILE A C 1
ATOM 741 O O . ILE A 1 93 ? 9.504 4.828 -17.176 1.00 80.00 93 ILE A O 1
ATOM 745 N N . ASN A 1 94 ? 9.161 2.626 -16.900 1.00 73.88 94 ASN A N 1
ATOM 746 C CA . ASN A 1 94 ? 8.231 2.777 -15.779 1.00 73.88 94 ASN A CA 1
ATOM 747 C C . ASN A 1 94 ? 8.885 3.485 -14.585 1.00 73.88 94 ASN A C 1
ATOM 749 O O . ASN A 1 94 ? 8.238 4.293 -13.921 1.00 73.88 94 ASN A O 1
ATOM 753 N N . ARG A 1 95 ? 10.169 3.219 -14.324 1.00 70.94 95 ARG A N 1
ATOM 754 C CA . ARG A 1 95 ? 10.966 3.926 -13.315 1.00 70.94 95 ARG A CA 1
ATOM 755 C C . ARG A 1 95 ? 11.069 5.418 -13.622 1.00 70.94 95 ARG A C 1
ATOM 757 O O . ARG A 1 95 ? 10.753 6.246 -12.775 1.00 70.94 95 ARG A O 1
ATOM 764 N N . ARG A 1 96 ? 11.449 5.776 -14.852 1.00 70.88 96 ARG A N 1
ATOM 765 C CA . ARG A 1 96 ? 11.560 7.184 -15.273 1.00 70.88 96 ARG A CA 1
ATOM 766 C C . ARG A 1 96 ? 10.226 7.916 -15.214 1.00 70.88 96 ARG A C 1
ATOM 768 O O . ARG A 1 96 ? 10.193 9.055 -14.769 1.00 70.88 96 ARG A O 1
ATOM 775 N N . MET A 1 97 ? 9.141 7.262 -15.626 1.00 69.06 97 MET A N 1
ATOM 776 C CA . MET A 1 97 ? 7.793 7.834 -15.566 1.00 69.06 97 MET A CA 1
ATOM 777 C C . MET A 1 97 ? 7.337 8.076 -14.124 1.00 69.06 97 MET A C 1
ATOM 779 O O . MET A 1 97 ? 6.759 9.123 -13.852 1.00 69.06 97 MET A O 1
ATOM 783 N N . ARG A 1 98 ? 7.642 7.159 -13.192 1.00 67.75 98 ARG A N 1
ATOM 784 C CA . ARG A 1 98 ? 7.369 7.354 -11.759 1.00 67.75 98 ARG A CA 1
ATOM 785 C C . ARG A 1 98 ? 8.142 8.546 -11.190 1.00 67.75 98 ARG A C 1
ATOM 787 O O . ARG A 1 98 ? 7.542 9.418 -10.578 1.00 67.75 98 ARG A O 1
ATOM 794 N N . ASN A 1 99 ? 9.437 8.645 -11.486 1.00 61.69 99 ASN A N 1
ATOM 795 C CA . ASN A 1 99 ? 10.264 9.760 -11.010 1.00 61.69 99 ASN A CA 1
ATOM 796 C C . ASN A 1 99 ? 9.868 11.112 -11.636 1.00 61.69 99 ASN A C 1
ATOM 798 O O . ASN A 1 99 ? 9.958 12.146 -10.980 1.00 61.69 99 ASN A O 1
ATOM 802 N N . ALA A 1 100 ? 9.419 11.116 -12.895 1.00 57.25 100 ALA A N 1
ATOM 803 C CA . ALA A 1 100 ? 8.948 12.321 -13.577 1.00 57.25 100 ALA A CA 1
ATOM 804 C C . ALA A 1 100 ? 7.577 12.799 -13.062 1.00 57.25 100 ALA A C 1
ATOM 806 O O . ALA A 1 100 ? 7.342 14.005 -13.016 1.00 57.25 100 ALA A O 1
ATOM 807 N N . GLY A 1 101 ? 6.698 11.876 -12.650 1.00 51.44 101 GLY A N 1
ATOM 808 C CA . GLY A 1 101 ? 5.391 12.190 -12.061 1.00 51.44 101 GLY A CA 1
ATOM 809 C C . GLY A 1 101 ? 5.493 12.981 -10.756 1.00 51.44 101 GLY A C 1
ATOM 810 O O . GLY A 1 101 ? 4.756 13.940 -10.580 1.00 51.44 101 GLY A O 1
ATOM 811 N N . ASN A 1 102 ? 6.490 12.679 -9.920 1.00 49.66 102 ASN A N 1
ATOM 812 C CA . ASN A 1 102 ? 6.735 13.385 -8.654 1.00 49.66 102 ASN A CA 1
ATOM 813 C C . ASN A 1 102 ? 7.291 14.820 -8.832 1.00 49.66 102 ASN A C 1
ATOM 815 O O . ASN A 1 102 ? 7.516 15.519 -7.850 1.00 49.66 102 ASN A O 1
ATOM 819 N N . SER A 1 103 ? 7.589 15.262 -10.065 1.00 44.84 103 SER A N 1
ATOM 820 C CA . SER A 1 103 ? 8.226 16.567 -10.343 1.00 44.84 103 SER A CA 1
ATOM 821 C C . SER A 1 103 ? 7.256 17.648 -10.843 1.00 44.84 103 SER A C 1
ATOM 823 O O . SER A 1 103 ? 7.638 18.815 -10.938 1.00 44.84 103 SER A O 1
ATOM 825 N N . ALA A 1 104 ? 6.019 17.290 -11.194 1.00 43.03 104 ALA A N 1
ATOM 826 C CA . ALA A 1 104 ? 4.990 18.236 -11.612 1.00 43.03 104 ALA A CA 1
ATOM 827 C C . ALA A 1 104 ? 4.012 18.413 -10.451 1.00 43.03 104 ALA A C 1
ATOM 829 O O . ALA A 1 104 ? 3.265 17.482 -10.198 1.00 43.03 104 ALA A O 1
ATOM 830 N N . GLY A 1 105 ? 4.083 19.567 -9.763 1.00 47.94 105 GLY A N 1
ATOM 831 C CA . GLY A 1 105 ? 3.249 19.983 -8.619 1.00 47.94 105 GLY A CA 1
ATOM 832 C C . GLY A 1 105 ? 2.320 18.896 -8.088 1.00 47.94 105 GLY A C 1
ATOM 833 O O . GLY A 1 105 ? 1.242 18.717 -8.652 1.00 47.94 105 GLY A O 1
ATOM 834 N N . ASP A 1 106 ? 2.787 18.164 -7.073 1.00 58.50 106 ASP A N 1
ATOM 835 C CA . ASP A 1 106 ? 2.088 16.992 -6.541 1.00 58.50 106 ASP A CA 1
ATOM 836 C C . ASP A 1 106 ? 0.632 17.389 -6.223 1.00 58.50 106 ASP A C 1
ATOM 838 O O . ASP A 1 106 ? 0.424 18.403 -5.547 1.00 58.50 106 ASP A O 1
ATOM 842 N N . PRO A 1 107 ? -0.380 16.701 -6.783 1.00 65.19 107 PRO A N 1
ATOM 843 C CA . PRO A 1 107 ? -1.771 17.007 -6.480 1.00 65.19 107 PRO A CA 1
ATOM 844 C C . PRO A 1 107 ? -2.009 16.871 -4.975 1.00 65.19 107 PRO A C 1
ATOM 846 O O . PRO A 1 107 ? -1.442 15.977 -4.351 1.00 65.19 107 PRO A O 1
ATOM 849 N N . ASP A 1 108 ? -2.874 17.720 -4.410 1.00 80.12 108 ASP A N 1
ATOM 850 C CA . ASP A 1 108 ? -3.317 17.576 -3.020 1.00 80.12 108 ASP A CA 1
ATOM 851 C C . ASP A 1 108 ? -3.909 16.167 -2.841 1.00 80.12 108 ASP A C 1
ATOM 853 O O . ASP A 1 108 ? -4.979 15.850 -3.378 1.00 80.12 108 ASP A O 1
ATOM 857 N N . LEU A 1 109 ? -3.166 15.296 -2.153 1.00 87.44 109 LEU A N 1
ATOM 858 C CA . LEU A 1 109 ? -3.553 13.909 -1.933 1.00 87.44 109 LEU A CA 1
ATOM 859 C C . LEU A 1 109 ? -4.696 13.848 -0.923 1.00 87.44 109 LEU A C 1
ATOM 861 O O . LEU A 1 109 ? -4.726 14.585 0.061 1.00 87.44 109 LEU A O 1
ATOM 865 N N . THR A 1 110 ? -5.632 12.932 -1.151 1.00 90.12 110 THR A N 1
ATOM 866 C CA . THR A 1 110 ? -6.759 12.688 -0.244 1.00 90.12 110 THR A CA 1
ATOM 867 C C . THR A 1 110 ? -6.818 11.215 0.137 1.00 90.12 110 THR A C 1
ATOM 869 O O . THR A 1 110 ? -6.303 10.361 -0.582 1.00 90.12 110 THR A O 1
ATOM 872 N N . TYR A 1 111 ? -7.424 10.916 1.286 1.00 92.75 111 TYR A N 1
ATOM 873 C CA . TYR A 1 111 ? -7.448 9.570 1.876 1.00 92.75 111 TYR A CA 1
ATOM 874 C C . TYR A 1 111 ? -8.860 9.167 2.317 1.00 92.75 111 TYR A C 1
ATOM 876 O O . TYR A 1 111 ? -9.046 8.518 3.350 1.00 92.75 111 TYR A O 1
ATOM 884 N N . ARG A 1 112 ? -9.879 9.586 1.559 1.00 89.81 112 ARG A N 1
ATOM 885 C CA . ARG A 1 112 ? -11.285 9.354 1.905 1.00 89.81 112 ARG A CA 1
ATOM 886 C C . ARG A 1 112 ? -11.617 7.867 1.904 1.00 89.81 112 ARG A C 1
ATOM 888 O O . ARG A 1 112 ? -12.286 7.399 2.821 1.00 89.81 112 ARG A O 1
ATOM 895 N N . GLU A 1 113 ? -11.139 7.124 0.910 1.00 87.19 113 GLU A N 1
ATOM 896 C CA . GLU A 1 113 ? -11.425 5.691 0.810 1.00 87.19 113 GLU A CA 1
ATOM 897 C C . GLU A 1 113 ? -10.741 4.918 1.949 1.00 87.19 113 GLU A C 1
ATOM 899 O O . GLU A 1 113 ? -11.329 4.017 2.549 1.00 87.19 113 GLU A O 1
ATOM 904 N N . LEU A 1 114 ? -9.523 5.322 2.327 1.00 93.38 114 LEU A N 1
ATOM 905 C CA . LEU A 1 114 ? -8.828 4.751 3.481 1.00 93.38 114 LEU A CA 1
ATOM 906 C C . LEU A 1 114 ? -9.586 5.018 4.790 1.00 93.38 114 LEU A C 1
ATOM 908 O O . LEU A 1 114 ? -9.749 4.094 5.586 1.00 93.38 114 LEU A O 1
ATOM 912 N N . SER A 1 115 ? -10.061 6.248 5.002 1.00 94.12 115 SER A N 1
ATOM 913 C CA . SER A 1 115 ? -10.882 6.608 6.166 1.00 94.12 115 SER A CA 1
ATOM 914 C C . SER A 1 115 ? -12.127 5.717 6.263 1.00 94.12 115 SER A C 1
ATOM 916 O O . SER A 1 115 ? -12.349 5.090 7.298 1.00 94.12 115 SER A O 1
ATOM 918 N N . GLN A 1 116 ? -12.854 5.517 5.159 1.00 90.69 116 GLN A N 1
ATOM 919 C CA . GLN A 1 116 ? -14.014 4.616 5.132 1.00 90.69 116 GLN A CA 1
ATOM 920 C C . GLN A 1 116 ? -13.645 3.159 5.439 1.00 90.69 116 GLN A C 1
ATOM 922 O O . GLN A 1 116 ? -14.387 2.461 6.133 1.00 90.69 116 GLN A O 1
ATOM 927 N N . VAL A 1 117 ? -12.498 2.676 4.948 1.00 91.69 117 VAL A N 1
ATOM 928 C CA . VAL A 1 117 ? -12.001 1.332 5.281 1.00 91.69 117 VAL A CA 1
ATOM 929 C C . VAL A 1 117 ? -11.715 1.214 6.778 1.00 91.69 117 VAL A C 1
ATOM 931 O O . VAL A 1 117 ? -12.096 0.206 7.378 1.00 91.69 117 VAL A O 1
ATOM 934 N N . ILE A 1 118 ? -11.082 2.220 7.386 1.00 94.94 118 ILE A N 1
ATOM 935 C CA . ILE A 1 118 ? -10.789 2.253 8.825 1.00 94.94 118 ILE A CA 1
ATOM 936 C C . ILE A 1 118 ? -12.094 2.204 9.626 1.00 94.94 118 ILE A C 1
ATOM 938 O O . ILE A 1 118 ? -12.299 1.244 10.371 1.00 94.94 118 ILE A O 1
ATOM 942 N N . GLU A 1 119 ? -13.020 3.134 9.379 1.00 92.94 119 GLU A N 1
ATOM 943 C CA . GLU A 1 119 ? -14.335 3.183 10.035 1.00 92.94 119 GLU A CA 1
ATOM 944 C C . GLU A 1 119 ? -15.086 1.850 9.901 1.00 92.94 119 GLU A C 1
ATOM 946 O O . GLU A 1 119 ? -15.682 1.320 10.848 1.00 92.94 119 GLU A O 1
ATOM 951 N N . LYS A 1 120 ? -15.039 1.250 8.706 1.00 91.31 120 LYS A N 1
ATOM 952 C CA . LYS A 1 120 ? -15.707 -0.019 8.439 1.00 91.31 120 LYS A CA 1
ATOM 953 C C . LYS A 1 120 ? -15.098 -1.163 9.240 1.00 91.31 120 LYS A C 1
ATOM 955 O O . LYS A 1 120 ? -15.848 -1.988 9.769 1.00 91.31 120 LYS A O 1
ATOM 960 N N . MET A 1 121 ? -13.773 -1.235 9.338 1.00 92.69 121 MET A N 1
ATOM 961 C CA . MET A 1 121 ? -13.085 -2.247 10.144 1.00 92.69 121 MET A CA 1
ATOM 962 C C . MET A 1 121 ? -13.379 -2.068 11.634 1.00 92.69 121 MET A C 1
ATOM 964 O O . MET A 1 121 ? -13.688 -3.051 12.316 1.00 92.69 121 MET A O 1
ATOM 968 N N . GLU A 1 122 ? -13.396 -0.833 12.122 1.00 90.00 122 GLU A N 1
ATOM 969 C CA . GLU A 1 122 ? -13.757 -0.528 13.506 1.00 90.00 122 GLU A CA 1
ATOM 970 C C . GLU A 1 122 ? -15.195 -0.934 13.833 1.00 90.00 122 GLU A C 1
ATOM 972 O O . GLU A 1 122 ? -15.437 -1.541 14.878 1.00 90.00 122 GLU A O 1
ATOM 977 N N . SER A 1 123 ? -16.140 -0.743 12.903 1.00 91.31 123 SER A N 1
ATOM 978 C CA . SER A 1 123 ? -17.526 -1.215 13.063 1.00 91.31 123 SER A CA 1
ATOM 979 C C . SER A 1 123 ? -17.639 -2.737 13.255 1.00 91.31 123 SER A C 1
ATOM 981 O O . SER A 1 123 ? -18.623 -3.239 13.803 1.00 91.31 123 SER A O 1
ATOM 983 N N . TYR A 1 124 ? -16.615 -3.486 12.835 1.00 90.25 124 TYR A N 1
ATOM 984 C CA . TYR A 1 124 ? -16.493 -4.932 13.021 1.00 90.25 124 TYR A CA 1
ATOM 985 C C . TYR A 1 124 ? -15.622 -5.323 14.223 1.00 90.25 124 TYR A C 1
ATOM 987 O O . TYR A 1 124 ? -15.264 -6.500 14.363 1.00 90.25 124 TYR A O 1
ATOM 995 N N . ASN A 1 125 ? -15.289 -4.357 15.082 1.00 89.19 125 ASN A N 1
ATOM 996 C CA . ASN A 1 125 ? -14.355 -4.498 16.192 1.00 89.19 125 ASN A CA 1
ATOM 997 C C . ASN A 1 125 ? -13.002 -5.062 15.720 1.00 89.19 125 ASN A C 1
ATOM 999 O O . ASN A 1 125 ? -12.477 -6.034 16.274 1.00 89.19 125 ASN A O 1
ATOM 1003 N N . LYS A 1 126 ? -12.496 -4.520 14.603 1.00 91.12 126 LY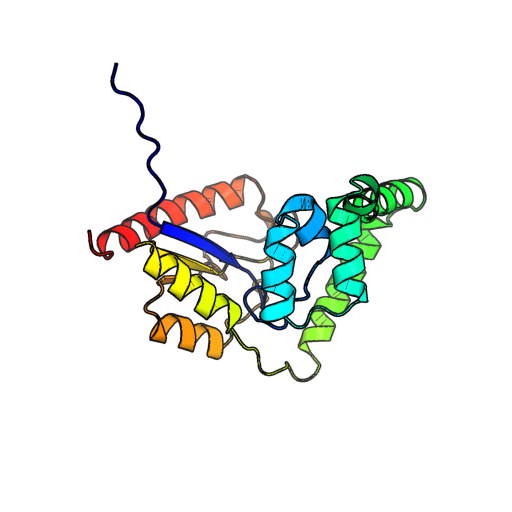S A N 1
ATOM 1004 C CA . LYS A 1 126 ? -11.192 -4.847 14.021 1.00 91.12 126 LYS A CA 1
ATOM 1005 C C . LYS A 1 126 ? -10.294 -3.627 14.078 1.00 91.12 126 LYS A C 1
ATOM 1007 O O . LYS A 1 126 ? -10.707 -2.532 13.725 1.00 91.12 126 LYS A O 1
ATOM 1012 N N . HIS A 1 127 ? -9.049 -3.850 14.470 1.00 90.44 127 HIS A N 1
ATOM 1013 C CA . HIS A 1 127 ? -8.044 -2.799 14.530 1.00 90.44 127 HIS A CA 1
ATOM 1014 C C . HIS A 1 127 ? -7.245 -2.757 13.233 1.00 90.44 127 HIS A C 1
ATOM 1016 O O . HIS A 1 127 ? -6.728 -3.786 12.792 1.00 90.44 127 HIS A O 1
ATOM 1022 N N . VAL A 1 128 ? -7.120 -1.579 12.633 1.00 93.62 128 VAL A N 1
ATOM 1023 C CA . VAL A 1 128 ? -6.254 -1.369 11.472 1.00 93.62 128 VAL A CA 1
ATOM 1024 C C . VAL A 1 128 ? -4.865 -0.960 11.953 1.00 93.62 128 VAL A C 1
ATOM 1026 O O . VAL A 1 128 ? -4.718 -0.134 12.851 1.00 93.62 128 VAL A O 1
ATOM 1029 N N . VAL A 1 129 ? -3.836 -1.561 11.360 1.00 95.19 129 VAL A N 1
ATOM 1030 C CA . VAL A 1 129 ? -2.441 -1.150 11.522 1.00 95.19 129 VAL A CA 1
ATOM 1031 C C . VAL A 1 129 ? -1.879 -0.875 10.137 1.00 95.19 129 VAL A C 1
ATOM 1033 O O . VAL A 1 129 ? -1.866 -1.760 9.276 1.00 95.19 129 VAL A O 1
ATOM 1036 N N . LEU A 1 130 ? -1.414 0.351 9.920 1.00 96.69 130 LEU A N 1
ATOM 1037 C CA . LEU A 1 130 ? -0.734 0.736 8.691 1.00 96.69 130 LEU A CA 1
ATOM 1038 C C . LEU A 1 130 ? 0.759 0.467 8.829 1.00 96.69 130 LEU A C 1
ATOM 1040 O O . LEU A 1 130 ? 1.351 0.692 9.884 1.00 96.69 130 LEU A O 1
ATOM 1044 N N . MET A 1 131 ? 1.372 -0.008 7.753 1.00 95.75 131 MET A N 1
ATOM 1045 C CA . MET A 1 131 ? 2.792 -0.323 7.714 1.00 95.75 131 MET A CA 1
ATOM 1046 C C . MET A 1 131 ? 3.432 0.324 6.488 1.00 95.75 131 MET A C 1
ATOM 1048 O O . MET A 1 131 ? 3.245 -0.153 5.368 1.00 95.75 131 MET A O 1
ATOM 1052 N N . ALA A 1 132 ? 4.201 1.390 6.703 1.00 95.31 132 ALA A N 1
ATOM 1053 C CA . ALA A 1 132 ? 4.990 2.013 5.647 1.00 95.31 132 ALA A CA 1
ATOM 1054 C C . ALA A 1 132 ? 6.192 1.107 5.343 1.00 95.31 132 ALA A C 1
ATOM 1056 O O . ALA A 1 132 ? 7.011 0.844 6.224 1.00 95.31 132 ALA A O 1
ATOM 1057 N N . MET A 1 133 ? 6.250 0.560 4.132 1.00 94.62 133 MET A N 1
ATOM 1058 C CA . MET A 1 133 ? 7.198 -0.484 3.750 1.00 94.62 133 MET A CA 1
ATOM 1059 C C . MET A 1 133 ? 8.538 0.088 3.277 1.00 94.62 133 MET A C 1
ATOM 1061 O O . MET A 1 133 ? 8.575 1.167 2.682 1.00 94.62 133 MET A O 1
ATOM 1065 N N . PRO A 1 134 ? 9.644 -0.651 3.468 1.00 93.50 134 PRO A N 1
ATOM 1066 C CA . PRO A 1 134 ? 10.925 -0.249 2.915 1.00 93.50 134 PRO A CA 1
ATOM 1067 C C . PRO A 1 134 ? 10.892 -0.376 1.390 1.00 93.50 134 PRO A C 1
ATOM 1069 O O . PRO A 1 134 ? 10.419 -1.374 0.845 1.00 93.50 134 PRO A O 1
ATOM 1072 N N . VAL A 1 135 ? 11.453 0.617 0.710 1.00 90.62 135 VAL A N 1
ATOM 1073 C CA . VAL A 1 135 ? 11.764 0.572 -0.725 1.00 90.62 135 VAL A CA 1
ATOM 1074 C C . VAL A 1 135 ? 13.260 0.796 -0.900 1.00 90.62 135 VAL A C 1
ATOM 1076 O O . VAL A 1 135 ? 13.887 1.460 -0.068 1.00 90.62 135 VAL A O 1
ATOM 1079 N N . ARG A 1 136 ? 13.845 0.249 -1.967 1.00 88.00 136 ARG A N 1
ATOM 1080 C CA . ARG A 1 136 ? 15.265 0.459 -2.260 1.00 88.00 136 ARG A CA 1
ATOM 1081 C C . ARG A 1 136 ? 15.534 1.960 -2.416 1.00 88.00 136 ARG A C 1
ATOM 1083 O O . ARG A 1 136 ? 14.702 2.683 -2.967 1.00 88.00 136 ARG A O 1
ATOM 1090 N N . ASP A 1 137 ? 16.671 2.416 -1.895 1.00 80.50 137 ASP A N 1
ATOM 1091 C CA . ASP A 1 137 ? 17.099 3.822 -1.916 1.00 80.50 137 ASP A CA 1
ATOM 1092 C C . ASP A 1 137 ? 16.165 4.812 -1.176 1.00 80.50 137 ASP A C 1
ATOM 1094 O O . ASP A 1 137 ? 16.326 6.021 -1.320 1.00 80.50 137 ASP A O 1
ATOM 1098 N N . ASN A 1 138 ? 15.212 4.322 -0.364 1.00 67.50 138 ASN A N 1
ATOM 1099 C CA . ASN A 1 138 ? 14.355 5.115 0.534 1.00 67.50 138 ASN A CA 1
ATOM 1100 C C . ASN A 1 138 ? 13.748 6.375 -0.115 1.00 67.50 138 ASN A C 1
ATOM 1102 O O . ASN A 1 138 ? 14.006 7.511 0.283 1.00 67.50 138 ASN A O 1
ATOM 1106 N N . THR A 1 139 ? 12.944 6.167 -1.151 1.00 72.75 139 THR A N 1
ATOM 1107 C CA . THR A 1 139 ? 12.588 7.229 -2.101 1.00 72.75 139 THR A CA 1
ATOM 1108 C C . THR A 1 139 ? 11.313 8.006 -1.773 1.00 72.75 139 THR A C 1
ATOM 1110 O O . THR A 1 139 ? 10.888 8.799 -2.612 1.00 72.75 139 THR A O 1
ATOM 1113 N N . TYR A 1 140 ? 10.665 7.793 -0.617 1.00 87.00 140 TYR A N 1
ATOM 1114 C CA . TYR A 1 140 ? 9.347 8.395 -0.380 1.00 87.00 140 TYR A CA 1
ATOM 1115 C C . TYR A 1 140 ? 9.095 8.943 1.024 1.00 87.00 140 TYR A C 1
ATOM 1117 O O . TYR A 1 140 ? 9.473 8.371 2.053 1.00 87.00 140 TYR A O 1
ATOM 1125 N N . GLU A 1 141 ? 8.389 10.069 1.042 1.00 88.88 141 GLU A N 1
ATOM 1126 C CA . GLU A 1 141 ? 7.912 10.735 2.245 1.00 88.88 141 GLU A CA 1
ATOM 1127 C C . GLU A 1 141 ? 6.473 10.321 2.560 1.00 88.88 141 GLU A C 1
ATOM 1129 O O . GLU A 1 141 ? 5.735 9.876 1.682 1.00 88.88 141 GLU A O 1
ATOM 1134 N N . LEU A 1 142 ? 6.090 10.414 3.835 1.00 91.19 142 LEU A N 1
ATOM 1135 C CA . LEU A 1 142 ? 4.693 10.254 4.214 1.00 91.19 142 LEU A CA 1
ATOM 1136 C C . LEU A 1 142 ? 4.008 11.596 4.052 1.00 91.19 142 LEU A C 1
ATOM 1138 O O . LEU A 1 142 ? 4.434 12.587 4.647 1.00 91.19 142 LEU A O 1
ATOM 1142 N N . ASP A 1 143 ? 2.942 11.586 3.272 1.00 91.50 143 ASP A N 1
ATOM 1143 C CA . ASP A 1 143 ? 2.113 12.752 3.058 1.00 91.50 143 ASP A CA 1
ATOM 1144 C C . ASP A 1 143 ? 1.520 13.276 4.390 1.00 91.50 143 ASP A C 1
ATOM 1146 O O . ASP A 1 143 ? 1.064 12.478 5.224 1.00 91.50 143 ASP A O 1
ATOM 1150 N N . PRO A 1 144 ? 1.526 14.601 4.632 1.00 92.25 144 PRO A N 1
ATOM 1151 C CA . PRO A 1 144 ? 0.988 15.180 5.859 1.00 92.25 144 PRO A CA 1
ATOM 1152 C C . PRO A 1 144 ? -0.483 14.845 6.120 1.00 92.25 144 PRO A C 1
ATOM 1154 O O . PRO A 1 144 ? -0.854 14.683 7.284 1.00 92.25 144 PRO A O 1
ATOM 1157 N N . GLU A 1 145 ? -1.308 14.707 5.081 1.00 93.12 145 GLU A N 1
ATOM 1158 C CA . GLU A 1 145 ? -2.730 14.397 5.234 1.00 93.12 145 GLU A CA 1
ATOM 1159 C C . GLU A 1 145 ? -2.939 12.950 5.688 1.00 93.12 145 GLU A C 1
ATOM 1161 O O . GLU A 1 145 ? -3.742 12.694 6.587 1.00 93.12 145 GLU A O 1
ATOM 1166 N N . LEU A 1 146 ? -2.123 12.009 5.197 1.00 94.81 146 LEU A N 1
ATOM 1167 C CA . LEU A 1 146 ? -2.089 10.645 5.737 1.00 94.81 146 LEU A CA 1
ATOM 1168 C C . LEU A 1 146 ? -1.717 10.640 7.226 1.00 94.81 146 LEU A C 1
ATOM 1170 O O . LEU A 1 146 ? -2.331 9.931 8.024 1.00 94.81 146 LEU A O 1
ATOM 1174 N N . ILE A 1 147 ? -0.714 11.431 7.624 1.00 95.44 147 ILE A N 1
ATOM 1175 C CA . ILE A 1 147 ? -0.300 11.540 9.032 1.00 95.44 147 ILE A CA 1
ATOM 1176 C C . ILE A 1 147 ? -1.430 12.127 9.888 1.00 95.44 147 ILE A C 1
ATOM 1178 O O . ILE A 1 147 ? -1.625 11.689 11.026 1.00 95.44 147 ILE A O 1
ATOM 1182 N N . ASN A 1 148 ? -2.162 13.114 9.367 1.00 95.31 148 ASN A N 1
ATOM 1183 C CA . ASN A 1 148 ? -3.308 13.707 10.050 1.00 95.31 148 ASN A CA 1
ATOM 1184 C C . ASN A 1 148 ? -4.423 12.680 10.254 1.00 95.31 148 ASN A C 1
ATOM 1186 O O . ASN A 1 148 ? -4.885 12.536 11.385 1.00 95.31 148 ASN A O 1
ATOM 1190 N N . LEU A 1 149 ? -4.773 11.918 9.212 1.00 95.44 149 LEU A N 1
ATOM 1191 C CA . LEU A 1 149 ? -5.775 10.853 9.288 1.00 95.44 149 LEU A CA 1
ATOM 1192 C C . LEU A 1 149 ? -5.389 9.779 10.315 1.00 95.44 149 LEU A C 1
ATOM 1194 O O . LEU A 1 149 ? -6.185 9.403 11.169 1.00 95.44 149 LEU A O 1
ATOM 1198 N N . VAL A 1 150 ? -4.137 9.310 10.290 1.00 95.38 150 VAL A N 1
ATOM 1199 C CA . VAL A 1 150 ? -3.637 8.319 11.260 1.00 95.38 150 VAL A CA 1
ATOM 1200 C C . VAL A 1 150 ? -3.813 8.810 12.699 1.00 95.38 150 VAL A C 1
ATOM 1202 O O . VAL A 1 150 ? -4.200 8.039 13.576 1.00 95.38 150 VAL A O 1
ATOM 1205 N N . LYS A 1 151 ? -3.551 10.098 12.952 1.00 94.38 151 LYS A N 1
ATOM 1206 C CA . LYS A 1 151 ? -3.728 10.704 14.276 1.00 94.38 151 LYS A CA 1
ATOM 1207 C C . LYS A 1 151 ? -5.199 10.885 14.647 1.00 94.38 151 LYS A C 1
ATOM 1209 O O . LYS A 1 151 ? -5.522 10.673 15.813 1.00 94.38 151 LYS A O 1
ATOM 1214 N N . SER A 1 152 ? -6.057 11.301 13.712 1.00 93.75 152 SER A N 1
ATOM 1215 C CA . SER A 1 152 ? -7.480 11.546 13.985 1.00 93.75 152 SER A CA 1
ATOM 1216 C C . SER A 1 152 ? -8.231 10.256 14.289 1.00 93.75 152 SER A C 1
ATOM 1218 O O . SER A 1 152 ? -8.986 10.218 15.255 1.00 93.75 152 SER A O 1
ATOM 1220 N N . GLU A 1 153 ? -7.954 9.196 13.528 1.00 91.38 153 GLU A N 1
ATOM 1221 C CA . GLU A 1 153 ? -8.593 7.882 13.676 1.00 91.38 153 GLU A CA 1
ATOM 1222 C C . GLU A 1 153 ? -7.919 7.004 14.745 1.00 91.38 153 GLU A C 1
ATOM 1224 O O . GLU A 1 153 ? -8.329 5.875 14.988 1.00 91.38 153 GLU A O 1
ATOM 1229 N N . GLY A 1 154 ? -6.839 7.471 15.382 1.00 90.00 154 GLY A N 1
ATOM 1230 C CA . GLY A 1 154 ? -6.115 6.681 16.386 1.00 90.00 154 GLY A CA 1
ATOM 1231 C C . GLY A 1 154 ? -5.496 5.389 15.832 1.00 90.00 154 GLY A C 1
ATOM 1232 O O . GLY A 1 154 ? -5.253 4.436 16.578 1.00 90.00 154 GLY A O 1
ATOM 1233 N N . VAL A 1 155 ? -5.224 5.348 14.527 1.00 92.75 155 VAL A N 1
ATOM 1234 C CA . VAL A 1 155 ? -4.660 4.183 13.847 1.00 92.75 155 VAL A CA 1
ATOM 1235 C C . VAL A 1 155 ? -3.177 4.058 14.174 1.00 92.75 155 VAL A C 1
ATOM 1237 O O . VAL A 1 155 ? -2.433 5.034 14.254 1.00 92.75 155 VAL A O 1
ATOM 1240 N N . THR A 1 156 ? -2.705 2.826 14.358 1.00 94.50 156 THR A N 1
ATOM 1241 C CA . THR A 1 156 ? -1.272 2.591 14.551 1.00 94.50 156 THR A CA 1
ATOM 1242 C C . THR A 1 156 ? -0.551 2.603 13.209 1.00 94.50 156 THR A C 1
ATOM 1244 O O . THR A 1 156 ? -0.905 1.838 12.312 1.00 94.50 156 THR A O 1
ATOM 1247 N N . LEU A 1 157 ? 0.502 3.413 13.100 1.00 95.38 157 LEU A N 1
ATOM 1248 C CA . LEU A 1 157 ? 1.414 3.434 11.959 1.00 95.38 157 LEU A CA 1
ATOM 1249 C C . LEU A 1 157 ? 2.787 2.884 12.364 1.00 95.38 157 LEU A C 1
ATOM 1251 O O . LEU A 1 157 ? 3.470 3.454 13.214 1.00 95.38 157 LEU A O 1
ATOM 1255 N N . LEU A 1 158 ? 3.195 1.787 11.729 1.00 95.50 158 LEU A N 1
ATOM 1256 C CA . LEU A 1 158 ? 4.548 1.245 11.798 1.00 95.50 158 LEU A CA 1
ATOM 1257 C C . LEU A 1 158 ? 5.356 1.764 10.607 1.00 95.50 158 LEU A C 1
ATOM 1259 O O . LEU A 1 158 ? 5.031 1.465 9.458 1.00 95.50 158 LEU A O 1
ATOM 1263 N N . ASP A 1 15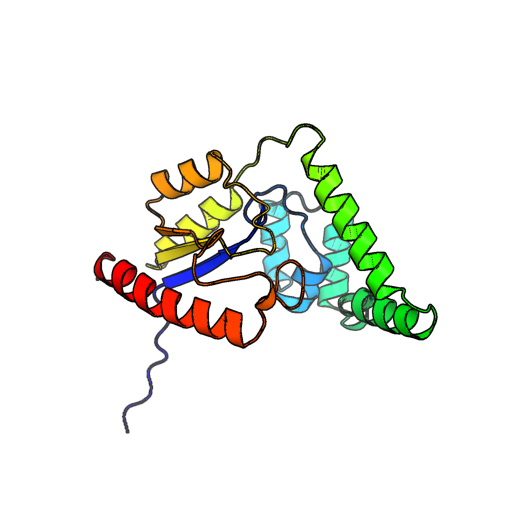9 ? 6.402 2.544 10.874 1.00 94.50 159 ASP A N 1
ATOM 1264 C CA . ASP A 1 159 ? 7.251 3.120 9.830 1.00 94.50 159 ASP A CA 1
ATOM 1265 C C . ASP A 1 159 ? 8.522 2.285 9.626 1.00 94.50 159 ASP A C 1
ATOM 1267 O O . ASP A 1 159 ? 9.460 2.340 10.425 1.00 94.50 159 ASP A O 1
ATOM 1271 N N . TYR A 1 160 ? 8.548 1.508 8.542 1.00 94.38 160 TYR A N 1
ATOM 1272 C CA . TYR A 1 160 ? 9.706 0.744 8.086 1.00 94.38 160 TYR A CA 1
ATOM 1273 C C . TYR A 1 160 ? 10.253 1.284 6.765 1.00 94.38 160 TYR A C 1
ATOM 1275 O O . TYR A 1 160 ? 10.775 0.507 5.974 1.00 94.38 160 TYR A O 1
ATOM 1283 N N . ARG A 1 161 ? 10.171 2.591 6.495 1.00 92.94 161 ARG A N 1
ATOM 1284 C CA . ARG A 1 161 ? 10.764 3.160 5.269 1.00 92.94 161 ARG A CA 1
ATOM 1285 C C . ARG A 1 161 ? 12.291 3.118 5.272 1.00 92.94 161 ARG A C 1
ATOM 1287 O O . ARG A 1 161 ? 12.900 2.851 4.243 1.00 92.94 161 ARG A O 1
ATOM 1294 N N . SER A 1 162 ? 12.914 3.317 6.438 1.00 88.75 162 SER A N 1
ATOM 1295 C CA . SER A 1 162 ? 14.382 3.342 6.597 1.00 88.75 162 SER A CA 1
ATOM 1296 C C . SER A 1 162 ? 14.903 2.453 7.745 1.00 88.75 162 SER A C 1
ATOM 1298 O O . SER A 1 162 ? 15.581 2.942 8.653 1.00 88.75 162 SER A O 1
ATOM 1300 N N . PRO A 1 163 ? 14.583 1.148 7.777 1.00 87.50 163 PRO A N 1
ATOM 1301 C CA . PRO A 1 163 ? 14.984 0.279 8.868 1.00 87.50 163 PRO A CA 1
ATOM 1302 C C . PRO A 1 163 ? 16.480 -0.018 8.773 1.00 87.50 163 PRO A C 1
ATOM 1304 O O . PRO A 1 163 ? 16.966 -0.511 7.761 1.00 87.50 163 PRO A O 1
ATOM 1307 N N . VAL A 1 164 ? 17.203 0.215 9.871 1.00 89.31 164 VAL A N 1
ATOM 1308 C CA . VAL A 1 164 ? 18.669 0.040 9.960 1.00 89.31 164 VAL A CA 1
ATOM 1309 C C . VAL A 1 164 ? 19.128 -1.376 9.572 1.00 89.31 164 VAL A C 1
ATOM 1311 O O . VAL A 1 164 ? 20.265 -1.573 9.155 1.00 89.31 164 VAL A O 1
ATOM 1314 N N . PHE A 1 165 ? 18.250 -2.372 9.705 1.00 91.19 165 PHE A N 1
ATOM 1315 C CA . PHE A 1 165 ? 18.529 -3.777 9.410 1.00 91.19 165 PHE A CA 1
ATOM 1316 C C . PHE A 1 165 ? 18.224 -4.198 7.960 1.00 91.19 165 PHE A C 1
ATOM 1318 O O . PHE A 1 165 ? 18.475 -5.355 7.622 1.00 91.19 165 PHE A O 1
ATOM 1325 N N . ILE A 1 166 ? 17.688 -3.312 7.109 1.00 91.69 166 ILE A N 1
ATOM 1326 C CA . ILE A 1 166 ? 17.477 -3.593 5.682 1.00 91.69 166 ILE A CA 1
ATOM 1327 C C . ILE A 1 166 ? 18.446 -2.761 4.844 1.00 91.69 166 ILE A C 1
ATOM 1329 O O . ILE A 1 166 ? 18.428 -1.535 4.878 1.00 91.69 166 ILE A O 1
ATOM 1333 N N . THR A 1 167 ? 19.267 -3.446 4.055 1.00 90.94 167 THR A N 1
ATOM 1334 C CA . THR A 1 167 ? 20.223 -2.861 3.106 1.00 90.94 167 THR A CA 1
ATOM 1335 C C . THR A 1 167 ? 19.839 -3.207 1.663 1.00 90.94 167 THR A C 1
ATOM 1337 O O . THR A 1 167 ? 19.114 -4.173 1.428 1.00 90.94 167 THR A O 1
ATOM 1340 N N . ASP A 1 168 ? 20.343 -2.467 0.669 1.00 88.69 168 ASP A N 1
ATOM 1341 C CA . ASP A 1 168 ? 19.892 -2.575 -0.737 1.00 88.69 168 ASP A CA 1
ATOM 1342 C C . ASP A 1 168 ? 20.065 -3.967 -1.369 1.00 88.69 168 ASP A C 1
ATOM 1344 O O . ASP A 1 168 ? 19.279 -4.381 -2.226 1.00 88.69 168 ASP A O 1
ATOM 1348 N N . ASN A 1 169 ? 21.066 -4.728 -0.917 1.00 92.38 169 ASN A N 1
ATOM 1349 C CA . ASN A 1 169 ? 21.306 -6.116 -1.333 1.00 92.38 169 ASN A CA 1
ATOM 1350 C C . ASN A 1 169 ? 20.212 -7.099 -0.866 1.00 92.38 169 ASN A C 1
ATOM 1352 O O . ASN A 1 169 ? 20.212 -8.258 -1.285 1.00 92.38 169 ASN A O 1
ATOM 1356 N N . LEU A 1 170 ? 19.296 -6.661 0.000 1.00 94.50 170 LEU A N 1
ATOM 1357 C CA . LEU A 1 170 ? 18.149 -7.435 0.469 1.00 94.50 170 LEU A CA 1
ATOM 1358 C C . LEU A 1 170 ? 16.893 -7.230 -0.379 1.00 94.50 170 LEU A C 1
ATOM 1360 O O . LEU A 1 170 ? 15.843 -7.772 -0.046 1.00 94.50 170 LEU A O 1
ATOM 1364 N N . PHE A 1 171 ? 16.994 -6.506 -1.492 1.00 93.00 171 PHE A N 1
ATOM 1365 C CA . PHE A 1 171 ? 15.907 -6.349 -2.449 1.00 93.00 171 PHE A CA 1
ATOM 1366 C C . PHE A 1 171 ? 16.166 -7.135 -3.740 1.00 93.00 171 PHE A C 1
ATOM 1368 O O . PHE A 1 171 ? 17.295 -7.193 -4.228 1.00 93.00 171 PHE A O 1
ATOM 1375 N N . LEU A 1 172 ? 15.111 -7.705 -4.320 1.00 89.69 172 LEU A N 1
ATOM 1376 C CA . LEU A 1 172 ? 15.104 -8.294 -5.664 1.00 89.69 172 LEU A CA 1
ATOM 1377 C C . LEU A 1 172 ? 15.058 -7.205 -6.741 1.00 89.69 172 LEU A C 1
ATOM 1379 O O . LEU A 1 172 ? 15.747 -7.297 -7.755 1.00 89.69 172 LEU A O 1
ATOM 1383 N N . ASP A 1 173 ? 14.277 -6.157 -6.495 1.00 84.69 173 ASP A N 1
ATOM 1384 C CA . ASP A 1 173 ? 14.115 -4.996 -7.366 1.00 84.69 173 ASP A CA 1
ATOM 1385 C C . ASP A 1 173 ? 13.964 -3.710 -6.531 1.00 84.69 173 ASP A C 1
ATOM 1387 O O . ASP A 1 173 ? 14.537 -3.605 -5.455 1.00 84.69 173 ASP A O 1
ATOM 1391 N N . GLU A 1 174 ? 13.271 -2.693 -7.030 1.00 83.44 174 GLU A N 1
ATOM 1392 C CA . GLU A 1 174 ? 13.121 -1.407 -6.336 1.00 83.44 174 GLU A CA 1
ATOM 1393 C C . GLU A 1 174 ? 12.217 -1.471 -5.097 1.00 83.44 174 GLU A C 1
ATOM 1395 O O . GLU A 1 174 ? 12.297 -0.592 -4.244 1.00 83.44 174 GLU A O 1
ATOM 1400 N N . MET A 1 175 ? 11.352 -2.483 -4.979 1.00 86.44 175 MET A N 1
ATOM 1401 C CA . MET A 1 175 ? 10.330 -2.527 -3.925 1.00 86.44 175 MET A CA 1
ATOM 1402 C C . MET A 1 175 ? 10.149 -3.895 -3.271 1.00 86.44 175 MET A C 1
ATOM 1404 O O . MET A 1 175 ? 9.643 -3.978 -2.156 1.00 86.44 175 MET A O 1
ATOM 1408 N N . HIS A 1 176 ? 10.551 -4.979 -3.931 1.00 90.56 176 HIS A N 1
ATOM 1409 C CA . HIS A 1 176 ? 10.370 -6.323 -3.402 1.00 90.56 176 HIS A CA 1
ATOM 1410 C C . HIS A 1 176 ? 11.619 -6.773 -2.652 1.00 90.56 176 HIS A C 1
ATOM 1412 O O . HIS A 1 176 ? 12.704 -6.871 -3.229 1.00 90.56 176 HIS A O 1
ATOM 1418 N N . LEU A 1 177 ? 11.458 -7.093 -1.368 1.00 93.56 177 LEU A N 1
ATOM 1419 C CA . LEU A 1 177 ? 12.492 -7.761 -0.581 1.00 93.56 177 LEU A CA 1
ATOM 1420 C C . LEU A 1 177 ? 12.750 -9.175 -1.123 1.00 93.56 177 LEU A C 1
ATOM 1422 O O . LEU A 1 177 ? 11.844 -9.849 -1.615 1.00 93.56 177 LEU A O 1
ATOM 1426 N N . ASN A 1 178 ? 13.996 -9.630 -1.018 1.00 94.94 178 ASN A N 1
ATOM 1427 C CA . ASN A 1 178 ? 14.331 -11.040 -1.169 1.00 94.94 178 ASN A CA 1
ATOM 1428 C C . ASN A 1 178 ? 13.983 -11.813 0.113 1.00 94.94 178 ASN A C 1
ATOM 1430 O O . ASN A 1 178 ? 13.638 -11.222 1.134 1.00 94.94 178 ASN A O 1
ATOM 1434 N N . GLU A 1 179 ? 14.102 -13.140 0.075 1.00 96.38 179 GLU A N 1
ATOM 1435 C CA . GLU A 1 179 ? 13.727 -14.012 1.198 1.00 96.38 179 GLU A CA 1
ATOM 1436 C C . GLU A 1 179 ? 14.399 -13.614 2.523 1.00 96.38 179 GLU A C 1
ATOM 1438 O O . GLU A 1 179 ? 13.747 -13.596 3.568 1.00 96.38 179 GLU A O 1
ATOM 1443 N N . ASN A 1 180 ? 15.677 -13.223 2.481 1.00 96.31 180 ASN A N 1
ATOM 1444 C CA . ASN A 1 180 ? 16.416 -12.785 3.666 1.00 96.31 180 ASN A CA 1
ATOM 1445 C C . ASN A 1 180 ? 15.881 -11.451 4.206 1.00 96.31 180 ASN A C 1
ATOM 1447 O O . ASN A 1 180 ? 15.662 -11.319 5.410 1.00 96.31 180 ASN A O 1
ATOM 1451 N N . GLY A 1 181 ? 15.637 -10.474 3.327 1.00 94.81 181 GLY A N 1
ATOM 1452 C CA . GLY A 1 181 ? 15.035 -9.193 3.700 1.00 94.81 181 GLY A CA 1
ATOM 1453 C C . GLY A 1 181 ? 13.640 -9.367 4.298 1.00 94.81 181 GLY A C 1
ATOM 1454 O O . GLY A 1 181 ? 13.345 -8.816 5.359 1.00 94.81 181 GLY A O 1
ATOM 1455 N N . SER A 1 182 ? 12.803 -10.199 3.672 1.00 94.88 182 SER A N 1
ATOM 1456 C CA . SER A 1 182 ? 11.471 -10.537 4.176 1.00 94.88 182 SER A CA 1
ATOM 1457 C C . SER A 1 182 ? 11.530 -11.210 5.546 1.00 94.88 182 SER A C 1
ATOM 1459 O O . SER A 1 182 ? 10.721 -10.883 6.414 1.00 94.88 182 SER A O 1
ATOM 1461 N N . ALA A 1 183 ? 12.486 -12.114 5.776 1.00 96.00 183 ALA A N 1
ATOM 1462 C CA . ALA A 1 183 ? 12.660 -12.767 7.071 1.00 96.00 183 ALA A CA 1
ATOM 1463 C C . ALA A 1 183 ? 13.028 -11.765 8.177 1.00 96.00 183 ALA A C 1
ATOM 1465 O O . ALA A 1 183 ? 12.436 -11.808 9.256 1.00 96.00 183 ALA A O 1
ATOM 1466 N N . LEU A 1 184 ? 13.952 -10.838 7.904 1.00 96.31 184 LEU A N 1
ATOM 1467 C CA . LEU A 1 184 ? 14.352 -9.796 8.855 1.00 96.31 184 LEU A CA 1
ATOM 1468 C C . LEU A 1 184 ? 13.197 -8.845 9.181 1.00 96.31 184 LEU A C 1
ATOM 1470 O O . LEU A 1 184 ? 12.906 -8.612 10.355 1.00 96.31 184 LEU A O 1
ATOM 1474 N N . LEU A 1 185 ? 12.489 -8.353 8.159 1.00 95.00 185 LEU A N 1
ATOM 1475 C CA . LEU A 1 185 ? 11.319 -7.498 8.359 1.00 95.00 185 LEU A CA 1
ATOM 1476 C C . LEU A 1 185 ? 10.226 -8.224 9.152 1.00 95.00 185 LEU A C 1
ATOM 1478 O O . LEU A 1 185 ? 9.647 -7.648 10.067 1.00 95.00 185 LEU A O 1
ATOM 1482 N N . THR A 1 186 ? 9.986 -9.504 8.860 1.00 94.38 186 THR A N 1
ATOM 1483 C CA . THR A 1 186 ? 8.998 -10.316 9.584 1.00 94.38 186 THR A CA 1
ATOM 1484 C C . THR A 1 186 ? 9.366 -10.471 11.059 1.00 94.38 186 THR A C 1
ATOM 1486 O O . THR A 1 186 ? 8.500 -10.332 11.919 1.00 94.38 186 THR A O 1
ATOM 1489 N N . GLN A 1 187 ? 10.639 -10.729 11.377 1.00 95.00 187 GLN A N 1
ATOM 1490 C CA . GLN A 1 187 ? 11.097 -10.831 12.768 1.00 95.00 187 GLN A CA 1
ATOM 1491 C C . GLN A 1 187 ? 10.848 -9.531 13.536 1.00 95.00 187 GLN A C 1
ATOM 1493 O O . GLN A 1 187 ? 10.325 -9.568 14.651 1.00 95.00 187 GLN A O 1
ATOM 1498 N N . GLN A 1 188 ? 11.160 -8.387 12.924 1.00 94.75 188 GLN A N 1
ATOM 1499 C CA . GLN A 1 188 ? 10.903 -7.087 13.533 1.00 94.75 188 GLN A CA 1
ATOM 1500 C C . GLN A 1 188 ? 9.398 -6.818 13.692 1.00 94.75 188 GLN A C 1
ATOM 1502 O O . GLN A 1 188 ? 8.954 -6.409 14.765 1.00 94.75 188 GLN A O 1
ATOM 1507 N N . LEU A 1 189 ? 8.602 -7.120 12.663 1.00 92.88 189 LEU A N 1
ATOM 1508 C CA . LEU A 1 189 ? 7.152 -6.942 12.678 1.00 92.88 189 LEU A CA 1
ATOM 1509 C C . LEU A 1 189 ? 6.486 -7.751 13.795 1.00 92.88 189 LEU A C 1
ATOM 1511 O O . LEU A 1 189 ? 5.579 -7.253 14.452 1.00 92.88 189 LEU A O 1
ATOM 1515 N N . VAL A 1 190 ? 6.945 -8.978 14.060 1.00 92.00 190 VAL A N 1
ATOM 1516 C CA . VAL A 1 190 ? 6.439 -9.797 15.175 1.00 92.00 190 VAL A CA 1
ATOM 1517 C C . VAL A 1 190 ? 6.670 -9.104 16.520 1.00 92.00 190 VAL A C 1
ATOM 1519 O O . VAL A 1 190 ? 5.770 -9.078 17.363 1.00 92.00 190 VAL A O 1
ATOM 1522 N N . VAL A 1 191 ? 7.856 -8.523 16.722 1.00 92.62 191 VAL A N 1
ATOM 1523 C CA . VAL A 1 191 ? 8.204 -7.805 17.957 1.00 92.62 191 VAL A CA 1
ATOM 1524 C C . VAL A 1 191 ? 7.351 -6.551 18.116 1.00 92.62 191 VAL A C 1
ATOM 1526 O O . VAL A 1 191 ? 6.798 -6.316 19.191 1.00 92.62 191 VAL A O 1
ATOM 1529 N N . ASP A 1 192 ? 7.222 -5.749 17.064 1.00 92.62 192 ASP A N 1
ATOM 1530 C CA . ASP A 1 192 ? 6.465 -4.501 17.135 1.00 92.62 192 ASP A CA 1
ATOM 1531 C C . ASP A 1 192 ? 4.963 -4.759 17.237 1.00 92.62 192 ASP A C 1
ATOM 1533 O O . ASP A 1 192 ? 4.289 -4.126 18.048 1.00 92.62 192 ASP A O 1
ATOM 1537 N N . PHE A 1 193 ? 4.440 -5.769 16.542 1.00 88.12 193 PHE A N 1
ATOM 1538 C CA . PHE A 1 193 ? 3.037 -6.146 16.668 1.00 88.12 193 PHE A CA 1
ATOM 1539 C C . PHE A 1 193 ? 2.684 -6.647 18.070 1.00 88.12 193 PHE A C 1
ATOM 1541 O O . PHE A 1 193 ? 1.601 -6.346 18.572 1.00 88.12 193 PHE A O 1
ATOM 1548 N N . ALA A 1 194 ? 3.588 -7.361 18.748 1.00 88.25 194 ALA A N 1
ATOM 1549 C CA . ALA A 1 194 ? 3.367 -7.746 20.140 1.00 88.25 194 ALA A CA 1
ATOM 1550 C C . ALA A 1 194 ? 3.169 -6.517 21.050 1.00 88.25 194 ALA A C 1
ATOM 1552 O O . ALA A 1 194 ? 2.322 -6.551 21.945 1.00 88.25 194 ALA A O 1
ATOM 1553 N N . LYS A 1 195 ? 3.887 -5.415 20.783 1.00 88.00 195 LYS A N 1
ATOM 1554 C CA . LYS A 1 195 ? 3.711 -4.139 21.495 1.00 88.00 195 LYS A CA 1
ATOM 1555 C C . LYS A 1 195 ? 2.368 -3.501 21.153 1.00 88.00 195 LYS A C 1
ATOM 1557 O O . LYS A 1 195 ? 1.627 -3.159 22.067 1.00 88.00 195 LYS A O 1
ATOM 1562 N N . VAL A 1 196 ? 2.016 -3.418 19.870 1.00 85.75 196 VAL A N 1
ATOM 1563 C CA . VAL A 1 196 ? 0.725 -2.860 19.427 1.00 85.75 196 VAL A CA 1
ATOM 1564 C C . VAL A 1 196 ? -0.442 -3.622 20.048 1.00 85.75 196 VAL A C 1
ATOM 1566 O O . VAL A 1 196 ? -1.356 -3.031 20.606 1.00 85.75 196 VAL A O 1
ATOM 1569 N N . ARG A 1 197 ? -0.398 -4.956 20.046 1.00 82.38 197 ARG A N 1
ATOM 1570 C CA . ARG A 1 197 ? -1.454 -5.773 20.650 1.00 82.38 197 ARG A CA 1
ATOM 1571 C C . ARG A 1 197 ? -1.609 -5.525 22.151 1.00 82.38 197 ARG A C 1
ATOM 1573 O O . ARG A 1 197 ? -2.718 -5.633 22.660 1.00 82.38 197 ARG A O 1
ATOM 1580 N N . SER A 1 198 ? -0.526 -5.200 22.856 1.00 79.25 198 SER A N 1
ATOM 1581 C CA . SER A 1 198 ? -0.583 -4.906 24.293 1.00 79.25 198 SER A CA 1
ATOM 1582 C C . SER A 1 198 ? -1.301 -3.592 24.628 1.00 79.25 198 SER A C 1
ATOM 1584 O O . SER A 1 198 ? -1.715 -3.411 25.769 1.00 79.25 198 SER A O 1
ATOM 1586 N N . THR A 1 199 ? -1.475 -2.702 23.645 1.00 75.69 199 THR A N 1
ATOM 1587 C CA . THR A 1 199 ? -2.149 -1.406 23.806 1.00 75.69 199 THR A CA 1
ATOM 1588 C C . THR A 1 199 ? -3.586 -1.395 23.284 1.00 75.69 199 THR A C 1
ATOM 1590 O O . THR A 1 199 ? -4.291 -0.413 23.494 1.00 75.69 199 THR A O 1
ATOM 1593 N N . LEU A 1 200 ? -4.031 -2.459 22.605 1.00 70.44 200 LEU A N 1
ATOM 1594 C CA . LEU A 1 200 ? -5.398 -2.562 22.091 1.00 70.44 200 LEU A CA 1
ATOM 1595 C C . LEU A 1 200 ? -6.376 -2.974 23.212 1.00 70.44 200 LEU A C 1
ATOM 1597 O O . LEU A 1 200 ? -6.033 -3.841 24.023 1.00 70.44 200 LEU A O 1
ATOM 1601 N N . PRO A 1 201 ? -7.586 -2.386 23.271 1.00 63.28 201 PRO A N 1
ATOM 1602 C CA . PRO A 1 201 ? -8.627 -2.830 24.193 1.00 63.28 201 PRO A CA 1
ATOM 1603 C C . PRO A 1 201 ? -9.021 -4.292 23.909 1.00 63.28 201 PRO A C 1
ATOM 1605 O O . PRO A 1 201 ? -9.054 -4.712 22.752 1.00 63.28 201 PRO A O 1
ATOM 1608 N N . GLN A 1 202 ? -9.256 -5.075 24.972 1.00 55.22 202 GLN A N 1
ATOM 1609 C CA . GLN A 1 202 ? -9.622 -6.500 24.877 1.00 55.22 202 GLN A CA 1
ATOM 1610 C C . GLN A 1 202 ? -11.066 -6.718 24.435 1.00 55.22 202 GLN A C 1
ATOM 1612 O O . GLN A 1 202 ? -11.943 -5.970 24.921 1.00 55.22 202 GLN A O 1
#

InterPro domains:
  IPR036514 SGNH hydrolase superfamily [G3DSA:3.40.50.1110] (3-192)

Secondary structure (DSSP, 8-state):
---------SEEEEEE-TTTTSTTSPP-HHHIIIII--HHHHHHHHHHS---HHHHHHHHHHHH-HHHHTHHHHHHHHHHHHSTTHHHHHHHHHHHHHHHHTTS-------HHHHHHHHHHHHTT-EEEEEE---GGG--PPPHHHHHHHHHTT-EEEE-SS-TT--GGGBSSSSPBPHHHHHHHHHHHHHHHHHHHHHS--

Foldseek 3Di:
DDDPPPPDAQEDEDEDEALCQFPPHDDDLLCCLQPNHDPVCVVVCVVPPPDDPVSSVNNPCSNVDVCSSCVVVVVCVVCCVVPPCPVVVVVVVVVVVVVVQVVPPPPPTDRVVVLVVQVVSVVVSHAYEYEHAAWAPLPHDDDVNNVVSCVVSVHHYHYPNPDPPDHNVQAPDGGHGDPVNVVVVVVVCVVVVVVVVVPDDD

Organism: NCBI:txid1655433